Protein AF-A0AAR5P7P7-F1 (afdb_monomer)

InterPro domains:
  IPR010562 Haemolymph juvenile hormone binding [PF06585] (21-174)
  IPR027486 Small ribosomal subunit protein uS10 domain [PF00338] (214-309)
  IPR027486 Small ribosomal subunit protein uS10 domain [SM01403] (213-310)
  IPR036838 Small ribosomal subunit protein uS10 domain superfamily [G3DSA:3.30.70.600] (210-310)
  IPR036838 Small ribosomal subunit protein uS10 domain superfamily [SSF54999] (212-309)
  IPR038606 Takeout superfamily [G3DSA:3.15.10.30] (16-185)
  IPR040055 Small ribosomal subunit protein uS10m [PTHR13334] (190-323)

Nearest PDB structures (foldseek):
  5aj4-assembly1_AJ  TM=8.773E-01  e=7.111E-14  Sus scrofa
  7nqh-assembly1_AJ  TM=8.113E-01  e=7.496E-14  Sus scrofa
  6nf8-assembly1_J  TM=8.618E-01  e=1.976E-12  Bos taurus
  5mrf-assembly1_JJ  TM=8.129E-01  e=2.985E-07  Saccharomyces cerevisiae
  8om4-assembly1_J  TM=6.951E-01  e=8.413E-08  Saccharomyces cerevisiae

Sequence (324 aa):
MKGTILAVLLFTLFSNSFAINDTDVVYEFVNCTIRAMTSGIEGLVPPHNPLHIRNFNITAKILGLSYHIEITNNVLAHLVDVELRQVDVTTYTNPDALNIDYDIYWKVLNFTGDYAWSVEFLGAEIGGNGSYSIAFDHTDFTGLFNLTKPGQADKGIKTHLDDFTLNVSVKEVENIIRQSLLRNGRRGFATLPNAAPQPDPVQEADKLIKTLELEIRSHEPAVLKSYCKFVVTTGNHFGIDTKSWSLRKPVHERYTVLKSVHIYKKHRVQYEKRTYFGFVQYSKLTGSTADTLLEYVERNLPEGVSLKATKVEVQQIPDHLKPS

Organism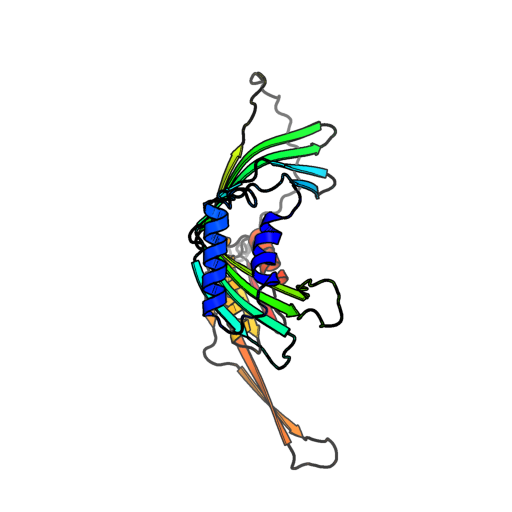: Dendroctonus ponderosae (NCBI:txid77166)

Secondary structure (DSSP, 8-state):
--S-HHHHHHHHHHHSGGG---H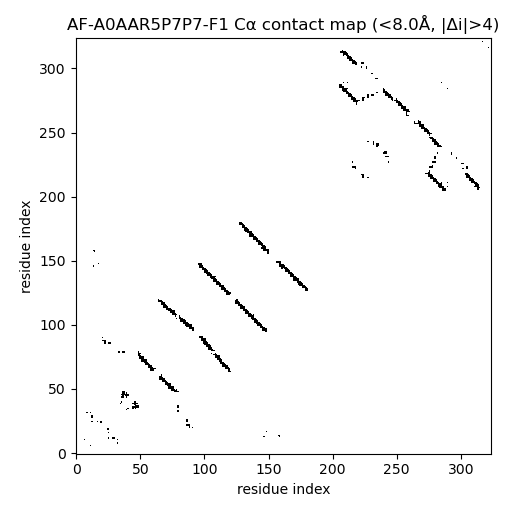HHHHHHHHHHHHHHHH-BTTTB---SSEEEPPEEEEEEETTEEEEEEEEEEEEESTT-EEEEEEEEE--S-TTEEEEEEEEEEEEEEEEEEEEEEEEETTEEEEEEEEEEEEEEEEEEEEEEEEEPPPTT-SS---EEEEEEEEEEEEEEEEEEEE------------------------PPPPEEEEEEEEEEES-HHHHHHHHHHHHHHHHHTT-EEEEEE-SS-EEEEEEEESSSSS-TT-EEEEEEEEEEEEEEEEEEEHHHHHHHHHHHHHTPPTTEEEEEEEEE--PPPGGGS--

Solvent-accessible surface area (backbone atoms only — not comparable to full-atom values): 18940 Å² total; per-residue (Å²): 131,78,85,48,65,72,48,40,60,53,47,60,68,51,66,68,50,86,82,57,91,46,53,67,60,53,54,54,50,52,52,50,49,45,48,36,34,58,71,23,39,90,100,78,40,75,55,46,72,58,32,77,48,78,68,51,76,49,76,49,78,57,97,90,29,53,36,44,36,42,39,35,77,30,35,35,35,50,72,75,59,56,45,79,76,46,64,48,73,45,69,74,96,39,98,52,40,46,32,41,39,40,33,38,34,27,64,47,38,38,43,32,31,34,39,37,37,38,31,56,54,97,93,40,81,49,66,54,40,32,38,41,39,38,37,37,33,49,33,40,42,34,37,39,39,38,32,45,58,63,58,97,81,55,97,63,92,54,65,48,77,76,50,75,49,82,46,80,47,66,76,43,75,50,77,50,77,50,71,62,75,82,87,76,75,94,74,78,92,72,84,75,79,89,72,77,86,72,88,68,80,84,75,72,78,74,48,44,27,54,36,41,38,37,44,37,35,20,67,47,68,65,60,42,54,52,50,54,49,49,58,52,52,51,35,53,75,74,72,39,58,69,48,75,53,62,58,94,65,60,53,76,48,76,46,80,41,60,77,43,97,84,85,36,94,84,48,66,44,77,48,75,48,51,40,37,48,38,38,39,37,39,44,71,41,45,41,68,56,50,50,55,50,49,51,57,54,59,77,65,60,58,90,77,54,46,79,46,80,46,80,40,71,64,71,80,82,55,81,93,72,61,82,130

Mean predicted aligned error: 19.4 Å

Foldseek 3Di:
DDDPDVVCLVQQLFQPCLVPPDPVVSVVSNVVSLVCLCCNDPPPGHHPAFPFDQKDWDWDADPNKIKIKTWDRKTKHQPSVKDWPDWDWDDPPDSFKIKIKTKMKGQKIKIKTKMKMWIQDPNDIDIWIWIKIKIFGTKIKTWMWIKGAPDPPDPDRDIDGPDIDIDIDTPDIDMDIDIDDPPDDDDDDDDDPDDDDDDDDPPPDWWKFFKKKKKKKFQDPVLVVVLLVVLQVLCVVVVWDKDKDWDPAWDKDKDWAAPDDPDCPPHIDIDIGTMIIMMMMTGIDTNVRVVVSVVVSVVPDDPRMDMDMDTHTDDDDPPVPDDD

Structure (mmCIF, N/CA/C/O backbone):
data_AF-A0AAR5P7P7-F1
#
_entry.id   AF-A0AAR5P7P7-F1
#
loop_
_atom_site.group_PDB
_atom_site.id
_atom_site.type_symbol
_atom_site.label_atom_id
_atom_site.label_alt_id
_atom_site.label_comp_id
_atom_site.label_asym_id
_atom_site.label_entity_id
_atom_site.label_seq_id
_atom_site.pdbx_PDB_ins_code
_atom_site.Cartn_x
_atom_site.Cartn_y
_atom_site.Cartn_z
_atom_site.occupancy
_atom_site.B_iso_or_equiv
_atom_site.auth_seq_id
_atom_site.auth_comp_id
_atom_site.auth_asym_id
_atom_site.auth_atom_id
_atom_site.pdbx_PDB_model_num
ATOM 1 N N . MET A 1 1 ? 23.291 7.569 23.893 1.00 33.44 1 MET A N 1
ATOM 2 C CA . MET A 1 1 ? 23.401 6.691 22.708 1.00 33.44 1 MET A CA 1
ATOM 3 C C . MET A 1 1 ? 22.321 7.109 21.710 1.00 33.44 1 MET A C 1
ATOM 5 O O . MET A 1 1 ? 21.229 6.574 21.732 1.00 33.44 1 MET A O 1
ATOM 9 N N . LYS A 1 2 ? 22.452 8.240 20.997 1.00 30.61 2 LYS A N 1
ATOM 10 C CA . LYS A 1 2 ? 23.001 8.295 19.619 1.00 30.61 2 LYS A CA 1
ATOM 11 C C . LYS A 1 2 ? 22.756 6.940 18.938 1.00 30.61 2 LYS A C 1
ATOM 13 O O . LYS A 1 2 ? 23.374 5.964 19.319 1.00 30.61 2 LYS A O 1
ATOM 18 N N . GLY A 1 3 ? 21.693 6.774 18.157 1.00 33.22 3 GLY A N 1
ATOM 19 C CA . GLY A 1 3 ? 21.687 7.161 16.743 1.00 33.22 3 GLY A CA 1
ATOM 20 C C . GLY A 1 3 ? 22.542 6.240 15.860 1.00 33.22 3 GLY A C 1
ATOM 21 O O . GLY A 1 3 ? 22.527 6.394 14.648 1.00 33.22 3 GLY A O 1
ATOM 22 N N . THR A 1 4 ? 23.281 5.298 16.453 1.00 41.22 4 THR A N 1
ATOM 23 C CA . THR A 1 4 ? 24.354 4.577 15.772 1.00 41.22 4 THR A CA 1
ATOM 24 C C . THR A 1 4 ? 24.047 3.125 15.453 1.00 41.22 4 THR A C 1
ATOM 26 O O . THR A 1 4 ? 24.866 2.547 14.785 1.00 41.22 4 THR A O 1
ATOM 29 N N . ILE A 1 5 ? 22.933 2.497 15.838 1.00 42.12 5 ILE A N 1
ATOM 30 C CA . ILE A 1 5 ? 22.811 1.029 15.655 1.00 42.12 5 ILE A CA 1
ATOM 31 C C . ILE A 1 5 ? 22.197 0.650 14.301 1.00 42.12 5 ILE A C 1
ATOM 33 O O . ILE A 1 5 ? 22.774 -0.161 13.589 1.00 42.12 5 ILE A O 1
ATOM 37 N N . LEU A 1 6 ? 21.106 1.303 13.880 1.00 39.53 6 LEU A N 1
ATOM 38 C CA . LEU A 1 6 ? 20.572 1.137 12.518 1.00 39.53 6 LEU A CA 1
ATOM 39 C C . LEU A 1 6 ? 21.522 1.749 11.477 1.00 39.53 6 LEU A C 1
ATOM 41 O O . LEU A 1 6 ? 21.731 1.194 10.404 1.00 39.53 6 LEU A O 1
ATOM 45 N N . ALA A 1 7 ? 22.156 2.868 11.849 1.00 37.34 7 ALA A N 1
ATOM 46 C CA . ALA A 1 7 ? 23.252 3.437 11.089 1.00 37.34 7 ALA A CA 1
ATOM 47 C C . ALA A 1 7 ? 24.462 2.505 11.090 1.00 37.34 7 ALA A C 1
ATOM 49 O O . ALA A 1 7 ? 25.081 2.429 10.063 1.00 37.34 7 ALA A O 1
ATOM 50 N N . VAL A 1 8 ? 24.793 1.758 12.147 1.00 40.84 8 VAL A N 1
ATOM 51 C CA . VAL A 1 8 ? 25.871 0.753 12.094 1.00 40.84 8 VAL A CA 1
ATOM 52 C C . VAL A 1 8 ? 25.467 -0.387 11.175 1.00 40.84 8 VAL A C 1
ATOM 54 O O . VAL A 1 8 ? 26.273 -0.720 10.341 1.00 40.84 8 VAL A O 1
ATOM 57 N N . LEU A 1 9 ? 24.233 -0.890 11.200 1.00 44.03 9 LEU A N 1
ATOM 58 C CA . LEU A 1 9 ? 23.766 -1.947 10.289 1.00 44.03 9 LEU A CA 1
ATOM 59 C C . LEU A 1 9 ? 23.885 -1.547 8.804 1.00 44.03 9 LEU A C 1
ATOM 61 O O . LEU A 1 9 ? 24.454 -2.287 8.008 1.00 44.03 9 LEU A O 1
ATOM 65 N N . LEU A 1 10 ? 23.418 -0.344 8.446 1.00 45.00 10 LEU A N 1
ATOM 66 C CA . LEU A 1 10 ? 23.556 0.219 7.096 1.00 45.00 10 LEU A CA 1
ATOM 67 C C . LEU A 1 10 ? 25.018 0.624 6.802 1.00 45.00 10 LEU A C 1
ATOM 69 O O . LEU A 1 10 ? 25.603 0.205 5.819 1.00 45.00 10 LEU A O 1
ATOM 73 N N . PHE A 1 11 ? 25.680 1.374 7.677 1.00 42.53 11 PHE A N 1
ATOM 74 C CA . PHE A 1 11 ? 27.052 1.873 7.494 1.00 42.53 11 PHE A CA 1
ATOM 75 C C . PHE A 1 11 ? 28.114 0.764 7.546 1.00 42.53 11 PHE A C 1
ATOM 77 O O . PHE A 1 11 ? 29.169 0.922 6.936 1.00 42.53 11 PHE A O 1
ATOM 84 N N . THR A 1 12 ? 27.877 -0.369 8.213 1.00 48.97 12 THR A N 1
ATOM 85 C CA . THR A 1 12 ? 28.762 -1.543 8.145 1.00 48.97 12 THR A CA 1
ATOM 86 C C . THR A 1 12 ? 28.555 -2.298 6.847 1.00 48.97 12 THR A C 1
ATOM 88 O O . THR A 1 12 ? 29.556 -2.692 6.262 1.00 48.97 12 THR A O 1
ATOM 91 N N . LEU A 1 13 ? 27.316 -2.408 6.340 1.00 47.59 13 LEU A N 1
ATOM 92 C CA . LEU A 1 13 ? 27.063 -2.880 4.970 1.00 47.59 13 LEU A CA 1
ATOM 93 C C . LEU A 1 13 ? 27.747 -1.994 3.909 1.00 47.59 13 LEU A C 1
ATOM 95 O O . LEU A 1 13 ? 28.016 -2.473 2.812 1.00 47.59 13 LEU A O 1
ATOM 99 N N . PHE A 1 14 ? 28.045 -0.724 4.218 1.00 50.56 14 PHE A N 1
ATOM 100 C CA . PHE A 1 14 ? 28.560 0.243 3.238 1.00 50.56 14 PHE A CA 1
ATOM 101 C C . PHE A 1 14 ? 30.050 0.599 3.347 1.00 50.56 14 PHE A C 1
ATOM 103 O O . PHE A 1 14 ? 30.666 0.885 2.325 1.00 50.56 14 PHE A O 1
ATOM 110 N N . SER A 1 15 ? 30.668 0.583 4.532 1.00 45.69 15 SER A N 1
ATOM 111 C CA . SER A 1 15 ? 32.004 1.190 4.719 1.00 45.69 15 SER A CA 1
ATOM 112 C C . SER A 1 15 ? 33.203 0.306 4.356 1.00 45.69 15 SER A C 1
ATOM 114 O O . SER A 1 15 ? 34.300 0.836 4.205 1.00 45.69 15 SER A O 1
ATOM 116 N N . ASN A 1 16 ? 33.020 -1.006 4.156 1.00 46.34 16 ASN A N 1
ATOM 117 C CA . ASN A 1 16 ? 34.101 -1.916 3.735 1.00 46.34 16 ASN A CA 1
ATOM 118 C C . ASN A 1 16 ? 33.823 -2.657 2.417 1.00 46.34 16 ASN A C 1
ATOM 120 O O . ASN A 1 16 ? 34.625 -3.490 1.999 1.00 46.34 16 ASN A O 1
ATOM 124 N N . SER A 1 17 ? 32.749 -2.303 1.706 1.00 47.81 17 SER A N 1
ATOM 125 C CA . SER A 1 17 ? 32.319 -2.974 0.464 1.00 47.81 17 SER A CA 1
ATOM 126 C C . SER A 1 17 ? 33.202 -2.684 -0.753 1.00 47.81 17 SER A C 1
ATOM 128 O O . SER A 1 17 ? 32.898 -3.053 -1.880 1.00 47.81 17 SER A O 1
ATOM 130 N N . PHE A 1 18 ? 34.350 -2.053 -0.536 1.00 48.44 18 PHE A N 1
ATOM 131 C CA . PHE A 1 18 ? 35.241 -1.597 -1.592 1.00 48.44 18 PHE A CA 1
ATOM 132 C C . PHE A 1 18 ? 36.169 -2.645 -2.190 1.00 48.44 18 PHE A C 1
ATOM 134 O O . PHE A 1 18 ? 36.827 -2.372 -3.193 1.00 48.44 18 PHE A O 1
ATOM 141 N N . ALA A 1 19 ? 36.211 -3.833 -1.596 1.00 47.72 19 ALA A N 1
ATOM 142 C CA . ALA A 1 19 ? 36.790 -5.011 -2.228 1.00 47.72 19 ALA A CA 1
ATOM 143 C C . ALA A 1 19 ? 35.716 -5.916 -2.858 1.00 47.72 19 ALA A C 1
ATOM 145 O O . ALA A 1 19 ? 36.049 -6.975 -3.385 1.00 47.72 19 ALA A O 1
ATOM 146 N N . ILE A 1 20 ? 34.435 -5.529 -2.794 1.00 54.03 20 ILE A N 1
ATOM 147 C CA . ILE A 1 20 ? 33.327 -6.435 -3.068 1.00 54.03 20 ILE A CA 1
ATOM 148 C C . ILE A 1 20 ? 32.778 -6.202 -4.476 1.00 54.03 20 ILE A C 1
ATOM 150 O O . ILE A 1 20 ? 31.820 -5.468 -4.689 1.00 54.03 20 ILE A O 1
ATOM 154 N N . ASN A 1 21 ? 33.409 -6.860 -5.445 1.00 56.25 21 ASN A N 1
ATOM 155 C CA . ASN A 1 21 ? 32.811 -7.105 -6.762 1.00 56.25 21 ASN A CA 1
ATOM 156 C C . ASN A 1 21 ? 32.066 -8.451 -6.800 1.00 56.25 21 ASN A C 1
ATOM 158 O O . ASN A 1 21 ? 31.606 -8.864 -7.862 1.00 56.25 21 ASN A O 1
ATOM 162 N N . ASP A 1 22 ? 32.016 -9.153 -5.666 1.00 64.44 22 ASP A N 1
ATOM 163 C CA . ASP A 1 22 ? 31.530 -10.520 -5.558 1.00 64.44 22 ASP A CA 1
ATOM 164 C C . ASP A 1 22 ? 30.369 -10.595 -4.568 1.00 64.44 22 ASP A C 1
ATOM 166 O O . ASP A 1 22 ? 30.464 -10.168 -3.417 1.00 64.44 22 ASP A O 1
ATOM 170 N N . THR A 1 23 ? 29.262 -11.147 -5.037 1.00 68.81 23 THR A N 1
ATOM 171 C CA . THR A 1 23 ? 28.020 -11.270 -4.278 1.00 68.81 23 THR A CA 1
ATOM 172 C C . THR A 1 23 ? 28.217 -12.138 -3.029 1.00 68.81 23 THR A C 1
ATOM 174 O O . THR A 1 23 ? 27.688 -11.813 -1.964 1.00 68.81 23 THR A O 1
ATOM 177 N N . ASP A 1 24 ? 29.070 -13.165 -3.104 1.00 73.62 24 ASP A N 1
ATOM 178 C CA . ASP A 1 24 ? 29.315 -14.104 -2.000 1.00 73.62 24 ASP A CA 1
ATOM 179 C C . ASP A 1 24 ? 29.927 -13.422 -0.764 1.00 73.62 24 ASP A C 1
ATOM 181 O O . ASP A 1 24 ? 29.570 -13.727 0.378 1.00 73.62 24 ASP A O 1
ATOM 185 N N . VAL A 1 25 ? 30.795 -12.429 -0.979 1.00 70.12 25 VAL A N 1
ATOM 186 C CA . VAL A 1 25 ? 31.428 -11.668 0.109 1.00 70.12 25 VAL A CA 1
ATOM 187 C C . VAL A 1 25 ? 30.410 -10.763 0.810 1.00 70.12 25 VAL A C 1
ATOM 189 O O . VAL A 1 25 ? 30.479 -10.590 2.029 1.00 70.12 25 VAL A O 1
ATOM 192 N N . VAL A 1 26 ? 29.425 -10.223 0.076 1.00 70.38 26 VAL A N 1
ATOM 193 C CA . VAL A 1 26 ? 28.320 -9.464 0.688 1.00 70.38 26 VAL A CA 1
ATOM 194 C C . VAL A 1 26 ? 27.510 -10.373 1.607 1.00 70.38 26 VAL A C 1
ATOM 196 O O . VAL A 1 26 ? 27.256 -10.007 2.755 1.00 70.38 26 VAL A O 1
ATOM 199 N N . TYR A 1 27 ? 27.153 -11.574 1.143 1.00 75.00 27 TYR A N 1
ATOM 200 C CA . TYR A 1 27 ? 26.404 -12.545 1.943 1.00 75.00 27 TYR A CA 1
ATOM 201 C C . TYR A 1 27 ? 27.144 -12.940 3.228 1.00 75.00 27 TYR A C 1
ATOM 203 O O . TYR A 1 27 ? 26.544 -12.959 4.308 1.00 75.00 27 TYR A O 1
ATOM 211 N N . GLU A 1 28 ? 28.447 -13.224 3.151 1.00 75.88 28 GLU A N 1
ATOM 212 C CA . GLU A 1 28 ? 29.255 -13.557 4.331 1.00 75.88 28 GLU A CA 1
ATOM 213 C C . GLU A 1 28 ? 29.308 -12.396 5.334 1.00 75.88 28 GLU A C 1
ATOM 215 O O . GLU A 1 28 ? 29.162 -12.594 6.547 1.00 75.88 28 GLU A O 1
ATOM 220 N N . PHE A 1 29 ? 29.449 -11.170 4.833 1.00 72.06 29 PHE A N 1
ATOM 221 C CA . PHE A 1 29 ? 29.492 -9.978 5.665 1.00 72.06 29 PHE A CA 1
ATOM 222 C C . PHE A 1 29 ? 28.150 -9.697 6.356 1.00 72.06 29 PHE A C 1
ATOM 224 O O . PHE A 1 29 ? 28.109 -9.410 7.561 1.00 72.06 29 PHE A O 1
ATOM 231 N N . VAL A 1 30 ? 27.035 -9.820 5.628 1.00 75.00 30 VAL A N 1
ATOM 232 C CA . VAL A 1 30 ? 25.696 -9.651 6.209 1.00 75.00 30 VAL A CA 1
ATOM 233 C C . VAL A 1 30 ? 25.475 -10.699 7.301 1.00 75.00 30 VAL A C 1
ATOM 235 O O . VAL A 1 30 ? 25.065 -10.353 8.409 1.00 75.00 30 VAL A O 1
ATOM 238 N N . ASN A 1 31 ? 25.858 -11.954 7.053 1.00 79.44 31 ASN A N 1
ATOM 239 C CA . ASN A 1 31 ? 25.778 -13.026 8.047 1.00 79.44 31 ASN A CA 1
ATOM 240 C C . ASN A 1 31 ? 26.619 -12.740 9.299 1.00 79.44 31 ASN A C 1
ATOM 242 O O . ASN A 1 31 ? 26.154 -12.959 10.422 1.00 79.44 31 ASN A O 1
ATOM 246 N N . CYS A 1 32 ? 27.839 -12.221 9.142 1.00 74.56 32 CYS A N 1
ATOM 247 C CA . CYS A 1 32 ? 28.662 -11.790 10.275 1.00 74.56 32 CYS A CA 1
ATOM 248 C C . CYS A 1 32 ? 27.981 -10.677 11.082 1.00 74.56 32 CYS A C 1
ATOM 250 O O . CYS A 1 32 ? 28.009 -10.699 12.313 1.00 74.56 32 CYS A O 1
ATOM 252 N N . THR A 1 33 ? 27.319 -9.740 10.405 1.00 75.00 33 THR A N 1
ATOM 253 C CA . THR A 1 33 ? 26.602 -8.631 11.049 1.00 75.00 33 THR A CA 1
ATOM 254 C C . THR A 1 33 ? 25.371 -9.127 11.815 1.00 75.00 33 THR A C 1
ATOM 256 O O . THR A 1 33 ? 25.153 -8.725 12.957 1.00 75.00 33 THR A O 1
ATOM 259 N N . ILE A 1 34 ? 24.603 -10.058 11.241 1.00 78.75 34 ILE A N 1
ATOM 260 C CA . ILE A 1 34 ? 23.476 -10.733 11.906 1.00 78.75 34 ILE A CA 1
ATOM 261 C C . ILE A 1 34 ? 23.957 -11.427 13.185 1.00 78.75 34 ILE A C 1
ATOM 263 O O . ILE A 1 34 ? 23.378 -11.230 14.256 1.00 78.75 34 ILE A O 1
ATOM 267 N N . ARG A 1 35 ? 25.070 -12.169 13.119 1.00 81.25 35 ARG A N 1
ATOM 268 C CA . ARG A 1 35 ? 25.677 -12.805 14.301 1.00 81.25 35 ARG A CA 1
ATOM 269 C C . ARG A 1 35 ? 26.086 -11.775 15.349 1.00 81.25 35 ARG A C 1
ATOM 271 O O . ARG A 1 35 ? 25.706 -11.924 16.505 1.00 81.25 35 ARG A O 1
ATOM 278 N N . ALA A 1 36 ? 26.770 -10.707 14.942 1.00 79.75 36 ALA A N 1
ATOM 279 C CA . ALA A 1 36 ? 27.181 -9.626 15.835 1.00 79.75 36 ALA A CA 1
ATOM 280 C C . ALA A 1 36 ? 25.990 -8.944 16.523 1.00 79.75 36 ALA A C 1
ATOM 282 O O . ALA A 1 36 ? 26.067 -8.626 17.704 1.00 79.75 36 ALA A O 1
ATOM 283 N N . MET A 1 37 ? 24.867 -8.758 15.829 1.00 78.81 37 MET A N 1
ATOM 284 C CA . MET A 1 37 ? 23.646 -8.226 16.441 1.00 78.81 37 MET A CA 1
ATOM 285 C C . MET A 1 37 ? 22.977 -9.218 17.392 1.00 78.81 37 MET A C 1
ATOM 287 O O . MET A 1 37 ? 22.387 -8.801 18.387 1.00 78.81 37 MET A O 1
ATOM 291 N N . THR A 1 38 ? 23.081 -10.516 17.105 1.00 81.94 38 THR A N 1
ATOM 292 C CA . THR A 1 38 ? 22.501 -11.576 17.938 1.00 81.94 38 THR A CA 1
ATOM 293 C C . THR A 1 38 ? 23.265 -11.736 19.248 1.00 81.94 38 THR A C 1
ATOM 295 O O . THR A 1 38 ? 22.670 -11.689 20.320 1.00 81.94 38 THR A O 1
ATOM 298 N N . SER A 1 39 ? 24.582 -11.938 19.168 1.00 81.81 39 SER A N 1
ATOM 299 C CA . SER A 1 39 ? 25.427 -12.249 20.326 1.00 81.81 39 SER A CA 1
ATOM 300 C C . SER A 1 39 ? 26.068 -11.020 20.964 1.00 81.81 39 SER A C 1
ATOM 302 O O . SER A 1 39 ? 26.595 -11.113 22.070 1.00 81.81 39 SER A O 1
ATOM 304 N N . GLY A 1 40 ? 26.055 -9.876 20.277 1.00 75.31 40 GLY A N 1
ATOM 305 C CA . GLY A 1 40 ? 26.963 -8.776 20.577 1.00 75.31 40 GLY A CA 1
ATOM 306 C C . GLY A 1 40 ? 28.404 -9.109 20.172 1.00 75.31 40 GLY A C 1
ATOM 307 O O . GLY A 1 40 ? 28.748 -10.250 19.849 1.00 75.31 40 GLY A O 1
ATOM 308 N N . ILE A 1 41 ? 29.256 -8.089 20.211 1.00 75.88 41 ILE A N 1
ATOM 309 C CA . ILE A 1 41 ? 30.713 -8.196 20.160 1.00 75.88 41 ILE A CA 1
ATOM 310 C C . ILE A 1 41 ? 31.236 -7.627 21.474 1.00 75.88 41 ILE A C 1
ATOM 312 O O . ILE A 1 41 ? 31.056 -6.439 21.765 1.00 75.88 41 ILE A O 1
ATOM 316 N N . GLU A 1 42 ? 31.879 -8.476 22.269 1.00 76.12 42 GLU A N 1
ATOM 317 C CA . GLU A 1 42 ? 32.387 -8.113 23.588 1.00 76.12 42 GLU A CA 1
ATOM 318 C C . GLU A 1 42 ? 33.309 -6.882 23.513 1.00 76.12 42 GLU A C 1
ATOM 320 O O . GLU A 1 42 ? 34.203 -6.796 22.673 1.00 76.12 42 GLU A O 1
ATOM 325 N N . GLY A 1 43 ? 33.048 -5.884 24.361 1.00 71.06 43 GLY A N 1
ATOM 326 C CA . GLY A 1 43 ? 33.826 -4.642 24.414 1.00 71.06 43 GLY A CA 1
ATOM 327 C C . GLY A 1 43 ? 33.567 -3.624 23.292 1.00 71.06 43 GLY A C 1
ATOM 328 O O . GLY A 1 43 ? 34.088 -2.514 23.390 1.00 71.06 43 GLY A O 1
ATOM 329 N N . LEU A 1 44 ? 32.757 -3.943 22.271 1.00 72.25 44 LEU A N 1
ATOM 330 C CA . LEU A 1 44 ? 32.509 -3.042 21.134 1.00 72.25 44 LEU A CA 1
ATOM 331 C C . LEU A 1 44 ? 31.023 -2.757 20.876 1.00 72.25 44 LEU A C 1
ATOM 333 O O . LEU A 1 44 ? 30.639 -1.592 20.772 1.00 72.25 44 LEU A O 1
ATOM 337 N N . VAL A 1 45 ? 30.187 -3.794 20.767 1.00 67.62 45 VAL A N 1
ATOM 338 C CA . VAL A 1 45 ? 28.772 -3.661 20.379 1.00 67.62 45 VAL A CA 1
ATOM 339 C C . VAL A 1 45 ? 27.908 -4.560 21.269 1.00 67.62 45 VAL A C 1
ATOM 341 O O . VAL A 1 45 ? 28.105 -5.773 21.260 1.00 67.62 45 VAL A O 1
ATOM 344 N N . PRO A 1 46 ? 26.955 -4.018 22.048 1.00 74.44 46 PRO A N 1
ATOM 345 C CA . PRO A 1 46 ? 26.041 -4.853 22.822 1.00 74.44 46 PRO A CA 1
ATOM 346 C C . PRO A 1 46 ? 25.084 -5.633 21.898 1.00 74.44 46 PRO A C 1
ATOM 348 O O . PRO A 1 46 ? 24.859 -5.217 20.762 1.00 74.44 46 PRO A O 1
ATOM 351 N N . PRO A 1 47 ? 24.499 -6.753 22.356 1.00 79.12 47 PRO A N 1
ATOM 352 C CA . PRO A 1 47 ? 23.491 -7.467 21.578 1.00 79.12 47 PRO A CA 1
ATOM 353 C C . PRO A 1 47 ? 22.263 -6.576 21.331 1.00 79.12 47 PRO A C 1
ATOM 355 O O . PRO A 1 47 ? 21.823 -5.826 22.206 1.00 79.12 47 PRO A O 1
ATOM 358 N N . HIS A 1 48 ? 21.709 -6.668 20.124 1.00 76.31 48 HIS A N 1
ATOM 359 C CA . HIS A 1 48 ? 20.604 -5.845 19.625 1.00 76.31 48 HIS A CA 1
ATOM 360 C C . HIS A 1 48 ? 19.411 -6.693 19.169 1.00 76.31 48 HIS A C 1
ATOM 362 O O . HIS A 1 48 ? 18.708 -6.337 18.224 1.00 76.31 48 HIS A O 1
ATOM 368 N N . ASN A 1 49 ? 19.176 -7.811 19.859 1.00 80.50 49 ASN A N 1
ATOM 369 C CA . ASN A 1 49 ? 18.008 -8.661 19.674 1.00 80.50 49 ASN A CA 1
ATOM 370 C C . ASN A 1 49 ? 17.326 -8.921 21.037 1.00 80.50 49 ASN A C 1
ATOM 372 O O . ASN A 1 49 ? 17.842 -9.727 21.814 1.00 80.50 49 ASN A O 1
ATOM 376 N N . PRO A 1 50 ? 16.208 -8.241 21.363 1.00 83.06 50 PRO A N 1
ATOM 377 C CA . PRO A 1 50 ? 15.437 -7.350 20.494 1.00 83.06 50 PRO A CA 1
ATOM 378 C C . PRO A 1 50 ? 16.035 -5.934 20.384 1.00 83.06 50 PRO A C 1
ATOM 380 O O . PRO A 1 50 ? 16.801 -5.480 21.237 1.00 83.06 50 PRO A O 1
ATOM 383 N N . LEU A 1 51 ? 15.670 -5.209 19.324 1.00 84.81 51 LEU A N 1
ATOM 384 C CA . LEU A 1 51 ? 16.136 -3.843 19.097 1.00 84.81 51 LEU A CA 1
ATOM 385 C C . LEU A 1 51 ? 15.279 -2.850 19.891 1.00 84.81 51 LEU A C 1
ATOM 387 O O . LEU A 1 51 ? 14.096 -2.665 19.611 1.00 84.81 51 LEU A O 1
ATOM 391 N N . HIS A 1 52 ? 15.897 -2.149 20.839 1.00 85.69 52 HIS A N 1
ATOM 392 C CA . HIS A 1 52 ? 15.254 -1.051 21.557 1.00 85.69 52 HIS A CA 1
ATOM 393 C C . HIS A 1 52 ? 15.304 0.240 20.737 1.00 85.69 52 HIS A C 1
ATOM 395 O O . HIS A 1 52 ? 16.376 0.780 20.446 1.00 85.69 52 HIS A O 1
ATOM 401 N N . ILE A 1 53 ? 14.130 0.751 20.380 1.00 84.12 53 ILE A N 1
ATOM 402 C CA . ILE A 1 53 ? 13.966 1.995 19.632 1.00 84.12 53 ILE A CA 1
ATOM 403 C C . ILE A 1 53 ? 13.765 3.138 20.630 1.00 84.12 53 ILE A C 1
ATOM 405 O O . ILE A 1 53 ? 13.098 2.996 21.653 1.00 84.12 53 ILE A O 1
ATOM 409 N N . ARG A 1 54 ? 14.369 4.297 20.346 1.00 86.69 54 ARG A N 1
ATOM 410 C CA . ARG A 1 54 ? 14.229 5.482 21.204 1.00 86.69 54 ARG A CA 1
ATOM 411 C C . ARG A 1 54 ? 12.763 5.903 21.330 1.00 86.69 54 ARG A C 1
ATOM 413 O O . ARG A 1 54 ? 11.978 5.714 20.403 1.00 86.69 54 ARG A O 1
ATOM 420 N N . ASN A 1 55 ? 12.432 6.554 22.436 1.00 89.31 55 ASN A N 1
ATOM 421 C CA . ASN A 1 55 ? 11.129 7.188 22.594 1.00 89.31 55 ASN A CA 1
ATOM 422 C C . ASN A 1 55 ? 10.994 8.340 21.594 1.00 89.31 55 ASN A C 1
ATOM 424 O O . ASN A 1 55 ? 11.975 9.037 21.298 1.00 89.31 55 ASN A O 1
ATOM 428 N N . PHE A 1 56 ? 9.792 8.528 21.067 1.00 86.25 56 PHE A N 1
ATOM 429 C CA . PHE A 1 56 ? 9.491 9.631 20.168 1.00 86.25 56 PHE A CA 1
ATOM 430 C C . PHE A 1 56 ? 8.133 10.231 20.497 1.00 86.25 56 PHE A C 1
ATOM 432 O O . PHE A 1 56 ? 7.189 9.534 20.867 1.00 86.25 56 PHE A O 1
ATOM 439 N N . ASN A 1 57 ? 8.071 11.550 20.343 1.00 88.88 57 ASN A N 1
ATOM 440 C CA . ASN A 1 57 ? 6.900 12.347 20.653 1.00 88.88 57 ASN A CA 1
ATOM 441 C C . ASN A 1 57 ? 6.401 12.957 19.346 1.00 88.88 57 ASN A C 1
ATOM 443 O O . ASN A 1 57 ? 7.178 13.544 18.589 1.00 88.88 57 ASN A O 1
ATOM 447 N N . ILE A 1 58 ? 5.110 12.800 19.083 1.00 87.56 58 ILE A N 1
ATOM 448 C CA . ILE A 1 58 ? 4.430 13.301 17.895 1.00 87.56 58 ILE A CA 1
ATOM 449 C C . ILE A 1 58 ? 3.422 14.346 18.352 1.00 87.56 58 ILE A C 1
ATOM 451 O O . ILE A 1 58 ? 2.615 14.099 19.247 1.00 87.56 58 ILE A O 1
ATOM 455 N N . THR A 1 59 ? 3.455 15.514 17.719 1.00 88.69 59 THR A N 1
ATOM 456 C CA . THR A 1 59 ? 2.443 16.552 17.904 1.00 88.69 59 THR A CA 1
ATOM 457 C C . THR A 1 59 ? 1.734 16.811 16.583 1.00 88.69 59 THR A C 1
ATOM 459 O O . THR A 1 59 ? 2.371 17.005 15.548 1.00 88.69 59 THR A O 1
ATOM 462 N N . ALA A 1 60 ? 0.402 16.782 16.602 1.00 85.94 60 ALA A N 1
ATOM 463 C CA . ALA A 1 60 ? -0.422 16.965 15.412 1.00 85.94 60 ALA A CA 1
ATOM 464 C C . ALA A 1 60 ? -1.570 17.937 15.691 1.00 85.94 60 ALA A C 1
ATOM 466 O O . ALA A 1 60 ? -2.160 17.919 16.768 1.00 85.94 60 ALA A O 1
ATOM 467 N N . LYS A 1 61 ? -1.903 18.783 14.711 1.00 87.31 61 LYS A N 1
ATOM 468 C CA . LYS A 1 61 ? -3.062 19.680 14.781 1.00 87.31 61 LYS A CA 1
ATOM 469 C C . LYS A 1 61 ? -4.131 19.213 13.808 1.00 87.31 61 LYS A C 1
ATOM 471 O O . LYS A 1 61 ? -3.913 19.250 12.600 1.00 87.31 61 LYS A O 1
ATOM 476 N N . ILE A 1 62 ? -5.276 18.787 14.333 1.00 80.62 62 ILE A N 1
ATOM 477 C CA . ILE A 1 62 ? -6.400 18.268 13.544 1.00 80.62 62 ILE A CA 1
ATOM 478 C C . ILE A 1 62 ? -7.671 18.965 14.028 1.00 80.62 62 ILE A C 1
ATOM 480 O O . ILE A 1 62 ? -7.953 18.975 15.223 1.00 80.62 62 ILE A O 1
ATOM 484 N N . LEU A 1 63 ? -8.425 19.575 13.103 1.00 83.38 63 LEU A N 1
ATOM 485 C CA . LEU A 1 63 ? -9.674 20.302 13.396 1.00 83.38 63 LEU A CA 1
ATOM 486 C C . LEU A 1 63 ? -9.529 21.383 14.490 1.00 83.38 63 LEU A C 1
ATOM 488 O O . LEU A 1 63 ? -10.432 21.602 15.290 1.00 83.38 63 LEU A O 1
ATOM 492 N N . GLY A 1 64 ? -8.376 22.058 14.535 1.00 80.94 64 GLY A N 1
ATOM 493 C CA . GLY A 1 64 ? -8.088 23.106 15.523 1.00 80.94 64 GLY A CA 1
ATOM 494 C C . GLY A 1 64 ? -7.682 22.597 16.911 1.00 80.94 64 GLY A C 1
ATOM 495 O O . GLY A 1 64 ? -7.360 23.414 17.768 1.00 80.94 64 GLY A O 1
ATOM 496 N N . LEU A 1 65 ? -7.637 21.279 17.122 1.00 83.56 65 LEU A N 1
ATOM 497 C CA . LEU A 1 65 ? -7.199 20.653 18.370 1.00 83.56 65 LEU A CA 1
ATOM 498 C C . LEU A 1 65 ? -5.746 20.189 18.262 1.00 83.56 65 LEU A C 1
ATOM 500 O O . LEU A 1 65 ? -5.321 19.704 17.209 1.00 83.56 65 LEU A O 1
ATOM 504 N N . SER A 1 66 ? -4.991 20.338 19.353 1.00 84.69 66 SER A N 1
ATOM 505 C CA . SER A 1 66 ? -3.607 19.864 19.453 1.00 84.69 66 SER A CA 1
ATOM 506 C C . SER A 1 66 ? -3.585 18.488 20.111 1.00 84.69 66 SER A C 1
ATOM 508 O O . SER A 1 66 ? -4.007 18.344 21.255 1.00 84.69 66 SER A O 1
ATOM 510 N N . TYR A 1 67 ? -3.093 17.496 19.377 1.00 88.25 67 TYR A N 1
ATOM 511 C CA . TYR A 1 67 ? -2.878 16.134 19.844 1.00 88.25 67 TYR A CA 1
ATOM 512 C C . TYR A 1 67 ? -1.405 15.950 20.195 1.00 88.25 67 TYR A C 1
ATOM 514 O O . TYR A 1 67 ? -0.526 16.238 19.376 1.00 88.25 67 TYR A O 1
ATOM 522 N N . HIS A 1 68 ? -1.149 15.436 21.389 1.00 89.44 68 HIS A N 1
ATOM 523 C CA . HIS A 1 68 ? 0.158 15.010 21.864 1.00 89.44 68 HIS A CA 1
ATOM 524 C C . HIS A 1 68 ? 0.152 13.492 21.950 1.00 89.44 68 HIS A C 1
ATOM 526 O O . HIS A 1 68 ? -0.723 12.926 22.592 1.00 89.44 68 HIS A O 1
ATOM 532 N N . ILE A 1 69 ? 1.091 12.828 21.284 1.00 89.56 69 ILE A N 1
ATOM 533 C CA . ILE A 1 69 ? 1.252 11.375 21.335 1.00 89.56 69 ILE A CA 1
ATOM 534 C C . ILE A 1 69 ? 2.689 11.086 21.750 1.00 89.56 69 ILE A C 1
ATOM 536 O O . ILE A 1 69 ? 3.636 11.531 21.103 1.00 89.56 69 ILE A O 1
ATOM 540 N N . GLU A 1 70 ? 2.854 10.331 22.822 1.00 91.50 70 GLU A N 1
ATOM 541 C CA . GLU A 1 70 ? 4.135 9.855 23.321 1.00 91.50 70 GLU A CA 1
ATOM 542 C C . GLU A 1 70 ? 4.207 8.351 23.121 1.00 91.50 70 GLU A C 1
ATOM 544 O O . GLU A 1 70 ? 3.326 7.616 23.565 1.00 91.50 70 GLU A O 1
ATOM 549 N N . ILE A 1 71 ? 5.252 7.892 22.439 1.00 90.25 71 ILE A N 1
ATOM 550 C CA . ILE A 1 71 ? 5.466 6.473 22.175 1.00 90.25 71 ILE A CA 1
ATOM 551 C C . ILE A 1 71 ? 6.774 6.068 22.849 1.00 90.25 71 ILE A C 1
ATOM 553 O O . ILE A 1 71 ? 7.857 6.574 22.529 1.00 90.25 71 ILE A O 1
ATOM 557 N N . THR A 1 72 ? 6.656 5.178 23.828 1.00 91.81 72 THR A N 1
ATOM 558 C CA . THR A 1 72 ? 7.709 4.812 24.779 1.00 91.81 72 THR A CA 1
ATOM 559 C C . THR A 1 72 ? 7.893 3.302 24.853 1.00 91.81 72 THR A C 1
ATOM 561 O O . THR A 1 72 ? 7.033 2.545 24.416 1.00 91.81 72 THR A O 1
ATOM 564 N N . ASN A 1 73 ? 9.031 2.854 25.394 1.00 90.94 73 ASN A N 1
ATOM 565 C CA . ASN A 1 73 ? 9.345 1.428 25.563 1.00 90.94 73 ASN A CA 1
ATOM 566 C C . ASN A 1 73 ? 9.262 0.637 24.247 1.00 90.94 73 ASN A C 1
ATOM 568 O O . ASN A 1 73 ? 8.813 -0.504 24.212 1.00 90.94 73 ASN A O 1
ATOM 572 N N . ASN A 1 74 ? 9.703 1.266 23.157 1.00 89.44 74 ASN A N 1
ATOM 573 C CA . ASN A 1 74 ? 9.602 0.712 21.815 1.00 89.44 74 ASN A CA 1
ATOM 574 C C . ASN A 1 74 ? 10.617 -0.419 21.630 1.00 89.44 74 ASN A C 1
ATOM 576 O O . ASN A 1 74 ? 11.827 -0.218 21.778 1.00 89.44 74 ASN A O 1
ATOM 580 N N . VAL A 1 75 ? 10.128 -1.599 21.272 1.00 89.62 75 VAL A N 1
ATOM 581 C CA . VAL A 1 75 ? 10.920 -2.810 21.070 1.00 89.62 75 VAL A CA 1
ATOM 582 C C . VAL A 1 75 ? 10.536 -3.429 19.735 1.00 89.62 75 VAL A C 1
ATOM 584 O O . VAL A 1 75 ? 9.364 -3.690 19.479 1.00 89.62 75 VAL A O 1
ATOM 587 N N . LEU A 1 76 ? 11.536 -3.676 18.893 1.00 87.94 76 LEU A N 1
ATOM 588 C CA . LEU A 1 76 ? 11.397 -4.430 17.656 1.00 87.94 76 LEU A CA 1
ATOM 589 C C . LEU A 1 76 ? 12.046 -5.804 17.838 1.00 87.94 76 LEU A C 1
ATOM 591 O O . LEU A 1 76 ? 13.270 -5.926 17.924 1.00 87.94 76 LEU A O 1
ATOM 595 N N . ALA A 1 77 ? 11.213 -6.833 17.919 1.00 87.69 77 ALA A N 1
ATOM 596 C CA . ALA A 1 77 ? 11.635 -8.224 17.967 1.00 87.69 77 ALA A CA 1
ATOM 597 C C . ALA A 1 77 ? 11.696 -8.828 16.556 1.00 87.69 77 ALA A C 1
ATOM 599 O O . ALA A 1 77 ? 11.063 -8.325 15.626 1.00 87.69 77 ALA A O 1
ATOM 600 N N . HIS A 1 78 ? 12.450 -9.923 16.421 1.00 86.94 78 HIS A N 1
ATOM 601 C CA . HIS A 1 78 ? 12.610 -10.694 15.179 1.00 86.94 78 HIS A CA 1
ATOM 602 C C . HIS A 1 78 ? 13.320 -9.962 14.031 1.00 86.94 78 HIS A C 1
ATOM 604 O O . HIS A 1 78 ? 13.364 -10.456 12.911 1.00 86.94 78 HIS A O 1
ATOM 610 N N . LEU A 1 79 ? 13.967 -8.824 14.304 1.00 84.00 79 LEU A N 1
ATOM 611 C CA . LEU A 1 79 ? 14.756 -8.104 13.297 1.00 84.00 79 LEU A CA 1
ATOM 612 C C . LEU A 1 79 ? 15.902 -8.954 12.721 1.00 84.00 79 LEU A C 1
ATOM 614 O O . LEU A 1 79 ? 16.264 -8.810 11.559 1.00 84.00 79 LEU A O 1
ATOM 618 N N . VAL A 1 80 ? 16.476 -9.831 13.540 1.00 82.56 80 VAL A N 1
ATOM 619 C CA . VAL A 1 80 ? 17.600 -10.703 13.170 1.00 82.56 80 VAL A CA 1
ATOM 620 C C . VAL A 1 80 ? 17.134 -11.963 12.429 1.00 82.56 80 VAL A C 1
ATOM 622 O O . VAL A 1 80 ? 17.937 -12.577 11.731 1.00 82.56 80 VAL A O 1
ATOM 625 N N . ASP A 1 81 ? 15.846 -12.312 12.511 1.00 85.94 81 ASP A N 1
ATOM 626 C CA . ASP A 1 81 ? 15.242 -13.475 11.841 1.00 85.94 81 ASP A CA 1
ATOM 627 C C . ASP A 1 81 ? 14.952 -13.153 10.363 1.00 85.94 81 ASP A C 1
ATOM 629 O O . ASP A 1 81 ? 13.833 -13.290 9.863 1.00 85.94 81 ASP A O 1
ATOM 633 N N . VAL A 1 82 ? 15.981 -12.637 9.693 1.00 83.94 82 VAL A N 1
ATOM 634 C CA . VAL A 1 82 ? 15.951 -12.110 8.336 1.00 83.94 82 VAL A CA 1
ATOM 635 C C . VAL A 1 82 ? 16.473 -13.142 7.344 1.00 83.94 82 VAL A C 1
ATOM 637 O O . VAL A 1 82 ? 17.495 -13.789 7.569 1.00 83.94 82 VAL A O 1
ATOM 640 N N . GLU A 1 83 ? 15.794 -13.261 6.212 1.00 84.12 83 GLU A N 1
ATOM 641 C CA . GLU A 1 83 ? 16.205 -14.075 5.077 1.00 84.12 83 GLU A CA 1
ATOM 642 C C . GLU A 1 83 ? 16.603 -13.158 3.917 1.00 84.12 83 GLU A C 1
ATOM 644 O O . GLU A 1 83 ? 15.808 -12.355 3.427 1.00 84.12 83 GLU A O 1
ATOM 649 N N . LEU A 1 84 ? 17.848 -13.279 3.461 1.00 76.31 84 LEU A N 1
ATOM 650 C CA . LEU A 1 84 ? 18.337 -12.583 2.273 1.00 76.31 84 LEU A CA 1
ATOM 651 C C . LEU A 1 84 ? 17.986 -13.426 1.049 1.00 76.31 84 LEU A C 1
ATOM 653 O O . LEU A 1 84 ? 18.576 -14.490 0.850 1.00 76.31 84 LEU A O 1
ATOM 657 N N . ARG A 1 85 ? 17.027 -12.978 0.237 1.00 80.31 85 ARG A N 1
ATOM 658 C CA . ARG A 1 85 ? 16.600 -13.728 -0.953 1.00 80.31 85 ARG A CA 1
ATOM 659 C C . ARG A 1 85 ? 17.505 -13.466 -2.141 1.00 80.31 85 ARG A C 1
ATOM 661 O O . ARG A 1 85 ? 17.933 -14.411 -2.795 1.00 80.31 85 ARG A O 1
ATOM 668 N N . GLN A 1 86 ? 17.809 -12.198 -2.390 1.00 74.44 86 GLN A N 1
ATOM 669 C CA . GLN A 1 86 ? 18.651 -11.776 -3.500 1.00 74.44 86 GLN A CA 1
ATOM 670 C C . GLN A 1 86 ? 19.431 -10.530 -3.095 1.00 74.44 86 GLN A C 1
ATOM 672 O O . GLN A 1 86 ? 18.878 -9.607 -2.499 1.00 74.44 86 GLN A O 1
ATOM 677 N N . VAL A 1 87 ? 20.724 -10.526 -3.394 1.00 70.19 87 VAL A N 1
ATOM 678 C CA . VAL A 1 87 ? 21.583 -9.355 -3.253 1.00 70.19 87 VAL A CA 1
ATOM 679 C C . VAL A 1 87 ? 22.448 -9.299 -4.497 1.00 70.19 87 VAL A C 1
ATOM 681 O O . VAL A 1 87 ? 23.360 -10.104 -4.633 1.00 70.19 87 VAL A O 1
ATOM 684 N N . ASP A 1 88 ? 22.158 -8.368 -5.398 1.00 67.69 88 ASP A N 1
ATOM 685 C CA . ASP A 1 88 ? 22.902 -8.227 -6.644 1.00 67.69 88 ASP A CA 1
ATOM 686 C C . ASP A 1 88 ? 23.734 -6.951 -6.609 1.00 67.69 88 ASP A C 1
ATOM 688 O O . ASP A 1 88 ? 23.227 -5.828 -6.532 1.00 67.69 88 ASP A O 1
ATOM 692 N N . VAL A 1 89 ? 25.049 -7.127 -6.704 1.00 67.31 89 VAL A N 1
ATOM 693 C CA . VAL A 1 89 ? 25.984 -6.013 -6.835 1.00 67.31 89 VAL A CA 1
ATOM 694 C C . VAL A 1 89 ? 26.173 -5.714 -8.316 1.00 67.31 89 VAL A C 1
ATOM 696 O O . VAL A 1 89 ? 26.766 -6.504 -9.051 1.00 67.31 89 VAL A O 1
ATOM 699 N N . THR A 1 90 ? 25.692 -4.557 -8.771 1.00 64.31 90 THR A N 1
ATOM 700 C CA . THR A 1 90 ? 25.861 -4.124 -10.161 1.00 64.31 90 THR A CA 1
ATOM 701 C C . THR A 1 90 ? 26.799 -2.922 -10.247 1.00 64.31 90 THR A C 1
ATOM 703 O O . THR A 1 90 ? 26.608 -1.886 -9.614 1.00 64.31 90 THR A O 1
ATOM 706 N N . THR A 1 91 ? 27.843 -3.055 -11.062 1.00 55.06 91 THR A N 1
ATOM 707 C CA . THR A 1 91 ? 28.784 -1.977 -11.391 1.00 55.06 91 THR A CA 1
ATOM 708 C C . THR A 1 91 ? 28.484 -1.483 -12.805 1.00 55.06 91 THR A C 1
ATOM 710 O O . THR A 1 91 ? 29.116 -1.877 -13.783 1.00 55.06 91 THR A O 1
ATOM 713 N N . TYR A 1 92 ? 27.453 -0.650 -12.968 1.00 51.50 92 TYR A N 1
ATOM 714 C CA . TYR A 1 92 ? 27.131 -0.109 -14.291 1.00 51.50 92 TYR A CA 1
ATOM 715 C C . TYR A 1 92 ? 28.042 1.069 -14.649 1.00 51.50 92 TYR A C 1
ATOM 717 O O . TYR A 1 92 ? 27.911 2.158 -14.099 1.00 51.50 92 TYR A O 1
ATOM 725 N N . THR A 1 93 ? 28.888 0.875 -15.670 1.00 50.31 93 THR A N 1
ATOM 726 C CA . THR A 1 93 ? 29.594 1.897 -16.488 1.00 50.31 93 THR A CA 1
ATOM 727 C C . THR A 1 93 ? 30.561 2.863 -15.789 1.00 50.31 93 THR A C 1
ATOM 729 O O . THR A 1 93 ? 31.442 3.394 -16.462 1.00 50.31 93 THR A O 1
ATOM 732 N N . ASN A 1 94 ? 30.455 3.070 -14.477 1.00 57.25 94 ASN A N 1
ATOM 733 C CA . ASN A 1 94 ? 31.337 3.910 -13.681 1.00 57.25 94 ASN A CA 1
ATOM 734 C C . ASN A 1 94 ? 32.079 3.034 -12.654 1.00 57.25 94 ASN A C 1
ATOM 736 O O . ASN A 1 94 ? 31.424 2.461 -11.784 1.00 57.25 94 ASN A O 1
ATOM 740 N N . PRO A 1 95 ? 33.419 2.917 -12.712 1.00 61.31 95 PRO A N 1
ATOM 741 C CA . PRO A 1 95 ? 34.182 2.146 -11.728 1.00 61.31 95 PRO A CA 1
ATOM 742 C C . PRO A 1 95 ? 34.068 2.710 -10.303 1.00 61.31 95 PRO A C 1
ATOM 744 O O . PRO A 1 95 ? 34.401 1.996 -9.353 1.00 61.31 95 PRO A O 1
ATOM 747 N N . ASP A 1 96 ? 33.584 3.948 -10.163 1.00 58.91 96 ASP A N 1
ATOM 748 C CA . ASP A 1 96 ? 33.450 4.680 -8.905 1.00 58.91 96 ASP A CA 1
ATOM 749 C C . ASP A 1 96 ? 32.031 4.674 -8.313 1.00 58.91 96 ASP A C 1
ATOM 751 O O . ASP A 1 96 ? 31.823 5.244 -7.244 1.00 58.91 96 ASP A O 1
ATOM 755 N N . ALA A 1 97 ? 31.065 4.011 -8.956 1.00 61.03 97 ALA A N 1
ATOM 756 C CA . ALA A 1 97 ? 29.710 3.837 -8.431 1.00 61.03 97 ALA A CA 1
ATOM 757 C C . ALA A 1 97 ? 29.422 2.354 -8.150 1.00 61.03 97 ALA A C 1
ATOM 759 O O . ALA A 1 97 ? 29.709 1.486 -8.978 1.00 61.03 97 ALA A O 1
ATOM 760 N N . LEU A 1 98 ? 28.860 2.070 -6.977 1.00 65.12 98 LEU A N 1
ATOM 761 C CA . LEU A 1 98 ? 28.460 0.740 -6.532 1.00 65.12 98 LEU A CA 1
ATOM 762 C C . LEU A 1 98 ? 26.954 0.744 -6.271 1.00 65.12 98 LEU A C 1
ATOM 764 O O . LEU A 1 98 ? 26.490 1.415 -5.348 1.00 65.12 98 LEU A O 1
ATOM 768 N N . ASN A 1 99 ? 26.214 -0.030 -7.063 1.00 70.62 99 ASN A N 1
ATOM 769 C CA . ASN A 1 99 ? 24.779 -0.184 -6.888 1.00 70.62 99 ASN A CA 1
ATOM 770 C C . ASN A 1 99 ? 24.488 -1.561 -6.290 1.00 70.62 99 ASN A C 1
ATOM 772 O O . ASN A 1 99 ? 24.929 -2.576 -6.833 1.00 70.62 99 ASN A O 1
ATOM 776 N N . ILE A 1 100 ? 23.753 -1.594 -5.181 1.00 70.75 100 ILE A N 1
ATOM 777 C CA . ILE A 1 100 ? 23.371 -2.834 -4.496 1.00 70.75 100 ILE A CA 1
ATOM 778 C C . ILE A 1 100 ? 21.853 -2.952 -4.552 1.00 70.75 100 ILE A C 1
ATOM 780 O O . ILE A 1 100 ? 21.152 -2.176 -3.898 1.00 70.75 100 ILE A O 1
ATOM 784 N N . ASP A 1 101 ? 21.367 -3.903 -5.346 1.00 73.56 101 ASP A N 1
ATOM 785 C CA . ASP A 1 101 ? 19.962 -4.310 -5.364 1.00 73.56 101 ASP A CA 1
ATOM 786 C C . ASP A 1 101 ? 19.758 -5.366 -4.275 1.00 73.56 101 ASP A C 1
ATOM 788 O O . ASP A 1 101 ? 20.550 -6.307 -4.165 1.00 73.56 101 ASP A O 1
ATOM 792 N N . TYR A 1 102 ? 18.752 -5.181 -3.427 1.00 76.12 102 TYR A N 1
ATOM 793 C CA . TYR A 1 102 ? 18.481 -6.074 -2.307 1.00 76.12 102 TYR A CA 1
ATOM 794 C C . TYR A 1 102 ? 17.015 -6.498 -2.269 1.00 76.12 102 TYR A C 1
ATOM 796 O O . TYR A 1 102 ? 16.107 -5.683 -2.431 1.00 76.12 102 TYR A O 1
ATOM 804 N N . ASP A 1 103 ? 16.803 -7.777 -1.962 1.00 80.25 103 ASP A N 1
ATOM 805 C CA . ASP A 1 103 ? 15.527 -8.373 -1.574 1.00 80.25 103 ASP A CA 1
ATOM 806 C C . ASP A 1 103 ? 15.705 -9.085 -0.231 1.00 80.25 103 ASP A C 1
ATOM 808 O O . ASP A 1 103 ? 16.364 -10.129 -0.114 1.00 80.25 103 ASP A O 1
ATOM 812 N N . ILE A 1 104 ? 15.141 -8.464 0.799 1.00 82.50 104 ILE A N 1
ATOM 813 C CA . ILE A 1 104 ? 15.238 -8.892 2.184 1.00 82.50 104 ILE A CA 1
ATOM 814 C C . ILE A 1 104 ? 13.845 -9.251 2.677 1.00 82.50 104 ILE A C 1
ATOM 816 O O . ILE A 1 104 ? 12.897 -8.481 2.536 1.00 82.50 104 ILE A O 1
ATOM 820 N N . TYR A 1 105 ? 13.734 -10.407 3.316 1.00 84.12 105 TYR A N 1
ATOM 821 C CA . TYR A 1 105 ? 12.470 -10.939 3.782 1.00 84.12 105 TYR A CA 1
ATOM 822 C C . TYR A 1 105 ? 12.489 -11.235 5.278 1.00 84.12 105 TYR A C 1
ATOM 824 O O . TYR A 1 105 ? 13.421 -11.842 5.798 1.00 84.12 105 TYR A O 1
ATOM 832 N N . TRP A 1 106 ? 11.405 -10.878 5.957 1.00 88.00 106 TRP A N 1
ATOM 833 C CA . TRP A 1 106 ? 11.103 -11.345 7.302 1.00 88.00 106 TRP A CA 1
ATOM 834 C C . TRP A 1 106 ? 9.820 -12.148 7.303 1.00 88.00 106 TRP A C 1
ATOM 836 O O . TRP A 1 106 ? 8.782 -11.698 6.815 1.00 88.00 106 TRP A O 1
ATOM 846 N N . LYS A 1 107 ? 9.864 -13.312 7.951 1.00 87.62 107 LYS A N 1
ATOM 847 C CA . LYS A 1 107 ? 8.651 -14.083 8.213 1.00 87.62 107 LYS A CA 1
ATOM 848 C C . LYS A 1 107 ? 7.724 -13.333 9.165 1.00 87.62 107 LYS A C 1
ATOM 850 O O . LYS A 1 107 ? 6.550 -13.200 8.866 1.00 87.62 107 LYS A O 1
ATOM 855 N N . VAL A 1 108 ? 8.252 -12.836 10.282 1.00 87.00 108 VAL A N 1
ATOM 856 C CA . VAL A 1 108 ? 7.502 -12.036 11.256 1.00 87.00 108 VAL A CA 1
ATOM 857 C C . VAL A 1 108 ? 8.405 -10.928 11.777 1.00 87.00 108 VAL A C 1
ATOM 859 O O . VAL A 1 108 ? 9.535 -11.196 12.172 1.00 87.00 108 VAL A O 1
ATOM 862 N N . LEU A 1 109 ? 7.893 -9.703 11.831 1.00 86.94 109 LEU A N 1
ATOM 863 C CA . LEU A 1 109 ? 8.479 -8.598 12.588 1.00 86.94 109 LEU A CA 1
ATOM 864 C C . LEU A 1 109 ? 7.466 -8.141 13.622 1.00 86.94 109 LEU A C 1
ATOM 866 O O . LEU A 1 109 ? 6.329 -7.840 13.271 1.00 86.94 109 LEU A O 1
ATOM 870 N N . ASN A 1 110 ? 7.863 -8.069 14.890 1.00 88.12 110 ASN A N 1
ATOM 871 C CA . ASN A 1 110 ? 6.951 -7.642 15.946 1.00 88.12 110 ASN A CA 1
ATOM 872 C C . ASN A 1 110 ? 7.441 -6.347 16.578 1.00 88.12 110 ASN A C 1
ATOM 874 O O . ASN A 1 110 ? 8.519 -6.299 17.173 1.00 88.12 110 ASN A O 1
ATOM 878 N N . PHE A 1 111 ? 6.63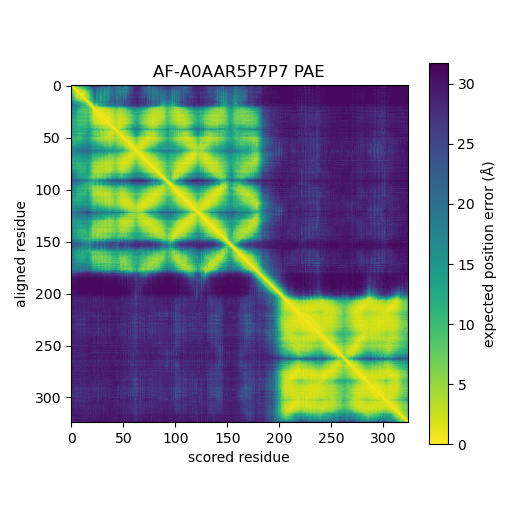2 -5.306 16.443 1.00 90.88 111 PHE A N 1
ATOM 879 C CA . PHE A 1 111 ? 6.874 -4.003 17.017 1.00 90.88 111 PHE A CA 1
ATOM 880 C C . PHE A 1 111 ? 5.920 -3.764 18.182 1.00 90.88 111 PHE A C 1
ATOM 882 O O . PHE A 1 111 ? 4.707 -3.647 18.015 1.00 90.88 111 PHE A O 1
ATOM 889 N N . THR A 1 112 ? 6.485 -3.686 19.378 1.00 90.81 112 THR A N 1
ATOM 890 C CA . THR A 1 112 ? 5.733 -3.525 20.620 1.00 90.81 112 THR A CA 1
ATOM 891 C C . THR A 1 112 ? 6.177 -2.277 21.352 1.00 90.81 112 THR A C 1
ATOM 893 O O . THR A 1 112 ? 7.351 -1.913 21.304 1.00 90.81 112 THR A O 1
ATOM 896 N N . GLY A 1 113 ? 5.269 -1.669 22.096 1.00 91.62 113 GLY A N 1
ATOM 897 C CA . GLY A 1 113 ? 5.612 -0.586 22.998 1.00 91.62 113 GLY A CA 1
ATOM 898 C C . GLY A 1 113 ? 4.393 -0.038 23.710 1.00 91.62 113 GLY A C 1
ATOM 899 O O . GLY A 1 113 ? 3.297 -0.598 23.650 1.00 91.62 113 GLY A O 1
ATOM 900 N N . ASP A 1 114 ? 4.601 1.091 24.363 1.00 91.00 114 ASP A N 1
ATOM 901 C CA . ASP A 1 114 ? 3.581 1.802 25.108 1.00 91.00 114 ASP A CA 1
ATOM 902 C C . ASP A 1 114 ? 3.292 3.136 24.433 1.00 91.00 114 ASP A C 1
ATOM 904 O O . ASP A 1 114 ? 4.189 3.803 23.911 1.00 91.00 114 ASP A O 1
ATOM 908 N N . TYR A 1 115 ? 2.030 3.542 24.454 1.00 90.75 115 TYR A N 1
ATOM 909 C CA . TYR A 1 115 ? 1.606 4.831 23.939 1.00 90.75 115 TYR A CA 1
ATOM 910 C C . TYR A 1 115 ? 0.803 5.586 24.994 1.00 90.75 115 TYR A C 1
ATOM 912 O O . TYR A 1 115 ? 0.006 5.015 25.742 1.00 90.75 115 TYR A O 1
ATOM 920 N N . ALA A 1 116 ? 0.986 6.896 25.022 1.00 90.44 116 ALA A N 1
ATOM 921 C CA . ALA A 1 116 ? 0.119 7.831 25.711 1.00 90.44 116 ALA A CA 1
ATOM 922 C C . ALA A 1 116 ? -0.297 8.901 24.712 1.00 90.44 116 ALA A C 1
ATOM 924 O O . ALA A 1 116 ? 0.504 9.336 23.890 1.00 90.44 116 ALA A O 1
ATOM 925 N N . TRP A 1 117 ? -1.553 9.313 24.755 1.00 90.31 117 TRP A N 1
ATOM 926 C CA . TRP A 1 117 ? -2.024 10.428 23.958 1.00 90.31 117 TRP A CA 1
ATOM 927 C C . TRP A 1 117 ? -2.859 11.369 24.808 1.00 90.31 117 TRP A C 1
ATOM 929 O O . TRP A 1 117 ? -3.570 10.930 25.714 1.00 90.31 117 TRP A O 1
ATOM 939 N N . SER A 1 118 ? -2.801 12.654 24.487 1.00 88.19 118 SER A N 1
ATOM 940 C CA . SER A 1 118 ? -3.699 13.657 25.030 1.00 88.19 118 SER A CA 1
ATOM 941 C C . SER A 1 118 ? -4.117 14.666 23.968 1.00 88.19 118 SER A C 1
ATOM 943 O O . SER A 1 118 ? -3.417 14.912 22.985 1.00 88.19 118 SER A O 1
ATOM 945 N N . VAL A 1 119 ? -5.316 15.207 24.139 1.00 88.88 119 VAL A N 1
ATOM 946 C CA . VAL A 1 119 ? -5.890 16.278 23.338 1.00 88.88 119 VAL A CA 1
ATOM 947 C C . VAL A 1 119 ? -6.513 17.294 24.276 1.00 88.88 119 VAL A C 1
ATOM 949 O O . VAL A 1 119 ? -7.240 16.948 25.208 1.00 88.88 119 VAL A O 1
ATOM 952 N N . GLU A 1 120 ? -6.246 18.564 24.019 1.00 83.88 120 GLU A N 1
ATOM 953 C CA . GLU A 1 120 ? -6.930 19.642 24.716 1.00 83.88 120 GLU A CA 1
ATOM 954 C C . GLU A 1 120 ? -8.241 19.958 23.992 1.00 83.88 120 GLU A C 1
ATOM 956 O O . GLU A 1 120 ? -8.238 20.314 22.813 1.00 83.88 120 GLU A O 1
ATOM 961 N N . PHE A 1 121 ? -9.368 19.825 24.691 1.00 78.81 121 PHE A N 1
ATOM 962 C CA . PHE A 1 121 ? -10.694 20.116 24.158 1.00 78.81 121 PHE A CA 1
ATOM 963 C C . PHE A 1 121 ? -11.522 20.902 25.177 1.00 78.81 121 PHE A C 1
ATOM 965 O O . PHE A 1 121 ? -11.746 20.443 26.294 1.00 78.81 121 PHE A O 1
ATOM 972 N N . LEU A 1 122 ? -11.989 22.095 24.788 1.00 78.88 122 LEU A N 1
ATOM 973 C CA . LEU A 1 122 ? -12.809 22.987 25.628 1.00 78.88 122 LEU A CA 1
ATOM 974 C C . LEU A 1 122 ? -12.223 23.241 27.038 1.00 78.88 122 LEU A C 1
ATOM 976 O O . LEU A 1 122 ? -12.959 23.303 28.020 1.00 78.88 122 LEU A O 1
ATOM 980 N N . GLY A 1 123 ? -10.898 23.390 27.141 1.00 73.44 123 GLY A N 1
ATOM 981 C CA . GLY A 1 123 ? -10.203 23.651 28.409 1.00 73.44 123 GLY A CA 1
ATOM 982 C C . GLY A 1 123 ? -10.037 22.427 29.317 1.00 73.44 123 GLY A C 1
ATOM 983 O O . GLY A 1 123 ? -9.640 22.579 30.471 1.00 73.44 123 GLY A O 1
ATOM 984 N N . ALA A 1 124 ? -10.334 21.224 28.819 1.00 75.56 124 ALA A N 1
ATOM 985 C CA . ALA A 1 124 ? -10.042 19.961 29.484 1.00 75.56 124 ALA A CA 1
ATOM 986 C C . ALA A 1 124 ? -9.040 19.141 28.660 1.00 75.56 124 ALA A C 1
ATOM 988 O O . ALA A 1 124 ? -9.182 19.009 27.443 1.00 75.56 124 ALA A O 1
ATOM 989 N N . GLU A 1 125 ? -8.047 18.557 29.330 1.00 80.50 125 GLU A N 1
ATOM 990 C CA . GLU A 1 125 ? -7.155 17.573 28.721 1.00 80.50 125 GLU A CA 1
ATOM 991 C C . GLU A 1 125 ? -7.830 16.199 28.762 1.00 80.50 125 GLU A C 1
ATOM 993 O O . GLU A 1 125 ? -8.122 15.650 29.828 1.00 80.50 125 GLU A O 1
ATOM 998 N N . ILE A 1 126 ? -8.119 15.657 27.584 1.00 81.94 126 ILE A N 1
ATOM 999 C CA . ILE A 1 126 ? -8.650 14.312 27.405 1.00 81.94 126 ILE A CA 1
ATOM 1000 C C . ILE A 1 126 ? -7.502 13.462 26.894 1.00 81.94 126 ILE A C 1
ATOM 1002 O O . ILE A 1 126 ? -6.888 13.793 25.887 1.00 81.94 126 ILE A O 1
ATOM 1006 N N . GLY A 1 127 ? -7.213 12.353 27.557 1.00 84.44 127 GLY A N 1
ATOM 1007 C CA . GLY A 1 127 ? -6.129 11.484 27.136 1.00 84.44 127 GLY A CA 1
ATOM 1008 C C . GLY A 1 127 ? -6.348 10.040 27.527 1.00 84.44 127 GLY A C 1
ATOM 1009 O O . GLY A 1 127 ? -7.257 9.695 28.285 1.00 84.44 127 GLY A O 1
ATOM 1010 N N . GLY A 1 128 ? -5.497 9.187 26.982 1.00 84.25 128 GLY A N 1
ATOM 1011 C CA . GLY A 1 128 ? -5.481 7.770 27.275 1.00 84.25 128 GLY A CA 1
ATOM 1012 C C . GLY A 1 128 ? -4.090 7.202 27.076 1.00 84.25 128 GLY A C 1
ATOM 1013 O O . GLY A 1 128 ? -3.314 7.681 26.256 1.00 84.25 128 GLY A O 1
ATOM 1014 N N . ASN A 1 129 ? -3.787 6.151 27.820 1.00 90.00 129 ASN A N 1
ATOM 1015 C CA . ASN A 1 129 ? -2.569 5.382 27.660 1.00 90.00 129 ASN A CA 1
ATOM 1016 C C . ASN A 1 129 ? -2.889 3.899 27.470 1.00 90.00 129 ASN A C 1
ATOM 1018 O O . ASN A 1 129 ? -3.985 3.416 27.782 1.00 90.00 129 ASN A O 1
ATOM 1022 N N . GLY A 1 130 ? -1.927 3.187 26.910 1.00 89.94 130 GLY A N 1
ATOM 1023 C CA . GLY A 1 130 ? -2.048 1.772 26.634 1.00 89.94 130 GLY A CA 1
ATOM 1024 C C . GLY A 1 130 ? -0.763 1.199 26.071 1.00 89.94 130 GLY A C 1
ATOM 1025 O O . GLY A 1 130 ? 0.252 1.886 25.968 1.00 89.94 130 GLY A O 1
ATOM 1026 N N . SER A 1 131 ? -0.837 -0.065 25.678 1.00 90.00 131 SER A N 1
ATOM 1027 C CA . SER A 1 131 ? 0.232 -0.742 24.955 1.00 90.00 131 SER A CA 1
ATOM 1028 C C . SER A 1 131 ? -0.232 -1.160 23.570 1.00 90.00 131 SER A C 1
ATOM 1030 O O . SER A 1 131 ? -1.417 -1.435 23.343 1.00 90.00 131 SER A O 1
ATOM 1032 N N . TYR A 1 132 ? 0.711 -1.171 22.637 1.00 88.44 132 TYR A N 1
ATOM 1033 C CA . TYR A 1 132 ? 0.511 -1.627 21.274 1.00 88.44 132 TYR A CA 1
ATOM 1034 C C . TYR A 1 132 ? 1.421 -2.823 20.985 1.00 88.44 132 TYR A C 1
ATOM 1036 O O . TYR A 1 132 ? 2.557 -2.904 21.457 1.00 88.44 132 TYR A O 1
ATOM 1044 N N . SER A 1 133 ? 0.902 -3.755 20.194 1.00 90.50 133 SER A N 1
ATOM 1045 C CA . SER A 1 133 ? 1.653 -4.852 19.594 1.00 90.50 133 SER A CA 1
ATOM 1046 C C . SER A 1 133 ? 1.255 -4.926 18.131 1.00 90.50 133 SER A C 1
ATOM 1048 O O . SER A 1 133 ? 0.094 -5.194 17.822 1.00 90.50 133 SER A O 1
ATOM 1050 N N . ILE A 1 134 ? 2.209 -4.653 17.249 1.00 86.25 134 ILE A N 1
ATOM 1051 C CA . ILE A 1 134 ? 2.031 -4.649 15.802 1.00 86.25 134 ILE A CA 1
ATOM 1052 C C . ILE A 1 134 ? 2.904 -5.762 15.237 1.00 86.25 134 ILE A C 1
ATOM 1054 O O . ILE A 1 134 ? 4.129 -5.658 15.253 1.00 86.25 134 ILE A O 1
ATOM 1058 N N . ALA A 1 135 ? 2.273 -6.821 14.739 1.00 87.06 135 ALA A N 1
ATOM 1059 C CA . ALA A 1 135 ? 2.962 -7.905 14.058 1.00 87.06 135 ALA A CA 1
ATOM 1060 C C . ALA A 1 135 ? 2.815 -7.729 12.543 1.00 87.06 135 ALA A C 1
ATOM 1062 O O . ALA A 1 135 ? 1.703 -7.709 12.019 1.00 87.06 135 ALA A O 1
ATOM 1063 N N . PHE A 1 136 ? 3.941 -7.594 11.849 1.00 85.69 136 PHE A N 1
ATOM 1064 C CA . PHE A 1 136 ? 4.015 -7.626 10.395 1.00 85.69 136 PHE A CA 1
ATOM 1065 C C . PHE A 1 136 ? 4.334 -9.054 9.964 1.00 85.69 136 PHE A C 1
ATOM 1067 O O . PHE A 1 136 ? 5.409 -9.571 10.279 1.00 85.69 136 PHE A O 1
ATOM 1074 N N . ASP A 1 137 ? 3.404 -9.686 9.256 1.00 85.62 137 ASP A N 1
ATOM 1075 C CA . ASP A 1 137 ? 3.563 -11.044 8.751 1.00 85.62 137 ASP A CA 1
ATOM 1076 C C . ASP A 1 137 ? 3.967 -11.022 7.272 1.00 85.62 137 ASP A C 1
ATOM 1078 O O . ASP A 1 137 ? 3.405 -10.279 6.460 1.00 85.62 137 ASP A O 1
ATOM 1082 N N . HIS A 1 138 ? 4.965 -11.842 6.940 1.00 89.75 138 HIS A N 1
ATOM 1083 C CA . HIS A 1 138 ? 5.588 -11.954 5.622 1.00 89.75 138 HIS A CA 1
ATOM 1084 C C . HIS A 1 138 ? 5.918 -10.579 5.009 1.00 89.75 138 HIS A C 1
ATOM 1086 O O . HIS A 1 138 ? 5.225 -10.090 4.112 1.00 89.75 138 HIS A O 1
ATOM 1092 N N . THR A 1 139 ? 6.979 -9.955 5.514 1.00 82.31 139 THR A N 1
ATOM 1093 C CA . THR A 1 139 ? 7.420 -8.613 5.121 1.00 82.31 139 THR A CA 1
ATOM 1094 C C . THR A 1 139 ? 8.585 -8.686 4.144 1.00 82.31 139 THR A C 1
ATOM 1096 O O . THR A 1 139 ? 9.642 -9.203 4.489 1.00 82.31 139 THR A O 1
ATOM 1099 N N . ASP A 1 140 ? 8.398 -8.132 2.950 1.00 80.56 140 ASP A N 1
ATOM 1100 C CA . ASP A 1 140 ? 9.411 -8.019 1.902 1.00 80.56 140 ASP A CA 1
ATOM 1101 C C . ASP A 1 140 ? 9.893 -6.562 1.815 1.00 80.56 140 ASP A C 1
ATOM 1103 O O . ASP A 1 140 ? 9.098 -5.637 1.608 1.00 80.56 140 ASP A O 1
ATOM 1107 N N . PHE A 1 141 ? 11.195 -6.350 1.990 1.00 79.44 141 PHE A N 1
ATOM 1108 C CA . PHE A 1 141 ? 11.877 -5.074 1.797 1.00 79.44 141 PHE A CA 1
ATOM 1109 C C . PHE A 1 141 ? 12.772 -5.200 0.574 1.00 79.44 141 PHE A C 1
ATOM 1111 O O . PHE A 1 141 ? 13.773 -5.917 0.597 1.00 79.44 141 PHE A O 1
ATOM 1118 N N . THR A 1 142 ? 12.419 -4.473 -0.478 1.00 75.38 142 THR A N 1
ATOM 1119 C CA . THR A 1 142 ? 13.194 -4.438 -1.715 1.00 75.38 142 THR A CA 1
ATOM 1120 C C . THR A 1 142 ? 13.676 -3.033 -2.000 1.00 75.38 142 THR A C 1
ATOM 1122 O O . THR A 1 142 ? 13.030 -2.046 -1.631 1.00 75.38 142 THR A O 1
ATOM 1125 N N . GLY A 1 143 ? 14.816 -2.906 -2.662 1.00 73.94 143 GLY A N 1
ATOM 1126 C CA . GLY A 1 143 ? 15.324 -1.586 -2.968 1.00 73.94 143 GLY A CA 1
ATOM 1127 C C . GLY A 1 143 ? 16.691 -1.573 -3.608 1.00 73.94 143 GLY A C 1
ATOM 1128 O O . GLY A 1 143 ? 17.310 -2.600 -3.852 1.00 73.94 143 GLY A O 1
ATOM 1129 N N . LEU A 1 144 ? 17.153 -0.353 -3.852 1.00 68.50 144 LEU A N 1
ATOM 1130 C CA . LEU A 1 144 ? 18.440 -0.084 -4.467 1.00 68.50 144 LEU A CA 1
ATOM 1131 C C . LEU A 1 144 ? 19.205 0.907 -3.597 1.00 68.50 144 LEU A C 1
ATOM 1133 O O . LEU A 1 144 ? 18.668 1.957 -3.224 1.00 68.50 144 LEU A O 1
ATOM 1137 N N . PHE A 1 145 ? 20.460 0.585 -3.310 1.00 67.88 145 PHE A N 1
ATOM 1138 C CA . PHE A 1 145 ? 21.425 1.521 -2.749 1.00 67.88 145 PHE A CA 1
ATOM 1139 C C . PHE A 1 145 ? 22.388 1.985 -3.830 1.00 67.88 145 PHE A C 1
ATOM 1141 O O . PHE A 1 145 ? 23.001 1.148 -4.487 1.00 67.88 145 PHE A O 1
ATOM 1148 N N . ASN A 1 146 ? 22.555 3.301 -3.960 1.00 64.44 146 ASN A N 1
ATOM 1149 C CA . ASN A 1 146 ? 23.571 3.906 -4.816 1.00 64.44 146 ASN A CA 1
ATOM 1150 C C . ASN A 1 146 ? 24.681 4.492 -3.939 1.00 64.44 146 ASN A C 1
ATOM 1152 O O . ASN A 1 146 ? 24.432 5.356 -3.093 1.00 64.44 146 ASN A O 1
ATOM 1156 N N . LEU A 1 147 ? 25.903 4.002 -4.131 1.00 65.94 147 LEU A N 1
ATOM 1157 C CA . LEU A 1 147 ? 27.072 4.382 -3.343 1.00 65.94 147 LEU A CA 1
ATOM 1158 C C . LEU A 1 147 ? 28.165 4.906 -4.266 1.00 65.94 147 LEU A C 1
ATOM 1160 O O . LEU A 1 147 ? 28.455 4.294 -5.296 1.00 65.94 147 LEU A O 1
ATOM 1164 N N . THR A 1 148 ? 28.845 5.969 -3.851 1.00 63.31 148 THR A N 1
ATOM 1165 C CA . THR A 1 148 ? 30.039 6.462 -4.539 1.00 63.31 148 THR A CA 1
ATOM 1166 C C . THR A 1 148 ? 31.313 6.166 -3.771 1.00 63.31 148 THR A C 1
ATOM 1168 O O . THR A 1 148 ? 31.396 6.198 -2.536 1.00 63.31 148 THR A O 1
ATOM 1171 N N . LYS A 1 149 ? 32.348 5.859 -4.549 1.00 58.66 149 LYS A N 1
ATOM 1172 C CA . LYS A 1 149 ? 33.684 5.586 -4.060 1.00 58.66 149 LYS A CA 1
ATOM 1173 C C . LYS A 1 149 ? 34.328 6.863 -3.485 1.00 58.66 149 LYS A C 1
ATOM 1175 O O . LYS A 1 149 ? 34.415 7.838 -4.227 1.00 58.66 149 LYS A O 1
ATOM 1180 N N . PRO A 1 150 ? 34.831 6.904 -2.225 1.00 57.97 150 PRO A N 1
ATOM 1181 C CA . PRO A 1 150 ? 35.682 7.999 -1.772 1.00 57.97 150 PRO A CA 1
ATOM 1182 C C . PRO A 1 150 ? 36.855 8.197 -2.731 1.00 57.97 150 PRO A C 1
ATOM 1184 O O . PRO A 1 150 ? 37.631 7.272 -2.986 1.00 57.97 150 PRO A O 1
ATOM 1187 N N . GLY A 1 151 ? 36.981 9.414 -3.258 1.00 54.94 151 GLY A N 1
ATOM 1188 C CA . GLY A 1 151 ? 38.088 9.792 -4.121 1.00 54.94 151 GLY A CA 1
ATOM 1189 C C . GLY A 1 151 ? 39.414 9.696 -3.368 1.00 54.94 151 GLY A C 1
ATOM 1190 O O . GLY A 1 151 ? 39.524 10.090 -2.210 1.00 54.94 151 GLY A O 1
ATOM 1191 N N . GLN A 1 152 ? 40.457 9.216 -4.044 1.00 51.78 152 GLN A N 1
ATOM 1192 C CA . GLN A 1 152 ? 41.799 8.984 -3.486 1.00 51.78 152 GLN A CA 1
ATOM 1193 C C . GLN A 1 152 ? 42.478 10.254 -2.908 1.00 51.78 152 GLN A C 1
ATOM 1195 O O . GLN A 1 152 ? 43.539 10.166 -2.289 1.00 51.78 152 GLN A O 1
ATOM 1200 N N . ALA A 1 153 ? 41.875 11.434 -3.100 1.00 47.72 153 ALA A N 1
ATOM 1201 C CA . ALA A 1 153 ? 42.328 12.724 -2.585 1.00 47.72 153 ALA A CA 1
ATOM 1202 C C . ALA A 1 153 ? 41.775 13.077 -1.188 1.00 47.72 153 ALA A C 1
ATOM 1204 O O . ALA A 1 153 ? 42.367 13.917 -0.502 1.00 47.72 153 ALA A O 1
ATOM 1205 N N . ASP A 1 154 ? 40.700 12.429 -0.730 1.00 46.81 154 ASP A N 1
ATOM 1206 C CA . ASP A 1 154 ? 40.103 12.728 0.568 1.00 46.81 154 ASP A CA 1
ATOM 1207 C C . ASP A 1 154 ? 40.797 11.925 1.670 1.00 46.81 154 ASP A C 1
ATOM 1209 O O . ASP A 1 154 ? 40.586 10.727 1.861 1.00 46.81 154 ASP A O 1
ATOM 1213 N N . LYS A 1 155 ? 41.642 12.614 2.446 1.00 46.47 155 LYS A N 1
ATOM 1214 C CA . LYS A 1 155 ? 42.283 12.116 3.680 1.00 46.47 155 LYS A CA 1
ATOM 1215 C C . LYS A 1 155 ? 41.274 11.943 4.829 1.00 46.47 155 LYS A C 1
ATOM 1217 O O . LYS A 1 155 ? 41.490 12.400 5.950 1.00 46.47 155 LYS A O 1
ATOM 1222 N N . GLY A 1 156 ? 40.169 11.274 4.541 1.00 47.56 156 GLY A N 1
ATOM 1223 C CA . GLY A 1 156 ? 39.100 10.919 5.456 1.00 47.56 156 GLY A CA 1
ATOM 1224 C C . GLY A 1 156 ? 38.208 9.907 4.758 1.00 47.56 156 GLY A C 1
ATOM 1225 O O . GLY A 1 156 ? 37.229 10.291 4.137 1.00 47.56 156 GLY A O 1
ATOM 1226 N N . ILE A 1 157 ? 38.579 8.628 4.829 1.00 49.53 157 ILE A N 1
ATOM 1227 C CA . ILE A 1 157 ? 37.869 7.511 4.192 1.00 49.53 157 ILE A CA 1
ATOM 1228 C C . ILE A 1 157 ? 36.434 7.478 4.735 1.00 49.53 157 ILE A C 1
ATOM 1230 O O . ILE A 1 157 ? 36.188 6.978 5.833 1.00 49.53 157 ILE A O 1
ATOM 1234 N N . LYS A 1 158 ? 35.488 8.067 4.005 1.00 51.75 158 LYS A N 1
ATOM 1235 C CA . LYS A 1 158 ? 34.058 7.997 4.303 1.00 51.75 158 LYS A CA 1
ATOM 1236 C C . LYS A 1 158 ? 33.323 7.717 3.004 1.00 51.75 158 LYS A C 1
ATOM 1238 O O . LYS A 1 158 ? 33.423 8.473 2.048 1.00 51.75 158 LYS A O 1
ATOM 1243 N N . THR A 1 159 ? 32.617 6.598 2.978 1.00 52.56 159 THR A N 1
ATOM 1244 C CA . THR A 1 159 ? 31.674 6.251 1.918 1.00 52.56 159 THR A CA 1
ATOM 1245 C C . THR A 1 159 ? 30.434 7.122 2.053 1.00 52.56 159 THR A C 1
ATOM 1247 O O . THR A 1 159 ? 29.902 7.272 3.159 1.00 52.56 159 THR A O 1
ATOM 1250 N N . HIS A 1 160 ? 29.976 7.683 0.939 1.00 56.62 160 HIS A N 1
ATOM 1251 C CA . HIS A 1 160 ? 28.756 8.474 0.880 1.00 56.62 160 HIS A CA 1
ATOM 1252 C C . HIS A 1 160 ? 27.635 7.610 0.290 1.00 56.62 160 HIS A C 1
ATOM 1254 O O . HIS A 1 160 ? 27.808 6.982 -0.753 1.00 56.62 160 HIS A O 1
ATOM 1260 N N . LEU A 1 161 ? 26.513 7.521 1.011 1.00 56.19 161 LEU A N 1
ATOM 1261 C CA . LEU A 1 161 ? 25.260 7.028 0.448 1.00 56.19 161 LEU A CA 1
ATOM 1262 C C . LEU A 1 161 ? 24.642 8.203 -0.297 1.00 56.19 161 LEU A C 1
ATOM 1264 O O . LEU A 1 161 ? 24.260 9.182 0.348 1.00 56.19 161 LEU A O 1
ATOM 1268 N N . ASP A 1 162 ? 24.600 8.111 -1.620 1.00 61.62 162 ASP A N 1
ATOM 1269 C CA . ASP A 1 162 ? 24.089 9.196 -2.452 1.00 61.62 162 ASP A CA 1
ATOM 1270 C C . ASP A 1 162 ? 22.567 9.193 -2.421 1.00 61.62 162 ASP A C 1
ATOM 1272 O O . ASP A 1 162 ? 21.958 10.176 -2.016 1.00 61.62 162 ASP A O 1
ATOM 1276 N N . ASP A 1 163 ? 21.975 8.042 -2.742 1.00 62.03 163 ASP A N 1
ATOM 1277 C CA . ASP A 1 163 ? 20.534 7.838 -2.763 1.00 62.03 163 ASP A CA 1
ATOM 1278 C C . ASP A 1 163 ? 20.184 6.409 -2.329 1.00 62.03 163 ASP A C 1
ATOM 1280 O O . ASP A 1 163 ? 20.931 5.453 -2.568 1.00 62.03 163 ASP A O 1
ATOM 1284 N N . PHE A 1 164 ? 19.006 6.250 -1.723 1.00 57.19 164 PHE A N 1
ATOM 1285 C CA . PHE A 1 164 ? 18.415 4.938 -1.480 1.00 57.19 164 PHE A CA 1
ATOM 1286 C C . PHE A 1 164 ? 16.934 4.934 -1.845 1.00 57.19 164 PHE A C 1
ATOM 1288 O O . PHE A 1 164 ? 16.208 5.894 -1.589 1.00 57.19 164 PHE A O 1
ATOM 1295 N N . THR A 1 165 ? 16.483 3.822 -2.416 1.00 60.06 165 THR A N 1
ATOM 1296 C CA . THR A 1 165 ? 15.059 3.531 -2.602 1.00 60.06 165 THR A CA 1
ATOM 1297 C C . THR A 1 165 ? 14.698 2.344 -1.724 1.00 60.06 165 THR A C 1
ATOM 1299 O O . THR A 1 165 ? 15.406 1.340 -1.735 1.00 60.06 165 THR A O 1
ATOM 1302 N N . LEU A 1 166 ? 13.613 2.466 -0.961 1.00 60.69 166 LEU A N 1
ATOM 1303 C CA . LEU A 1 166 ? 13.066 1.394 -0.133 1.00 60.69 166 LEU A CA 1
ATOM 1304 C C . LEU A 1 166 ? 11.593 1.202 -0.488 1.00 60.69 166 LEU A C 1
ATOM 1306 O O . LEU A 1 166 ? 10.779 2.103 -0.284 1.00 60.69 166 LEU A O 1
ATOM 1310 N N . ASN A 1 167 ? 11.263 0.011 -0.969 1.00 65.19 167 ASN A N 1
ATOM 1311 C CA . ASN A 1 167 ? 9.903 -0.457 -1.157 1.00 65.19 167 ASN A CA 1
ATOM 1312 C C . ASN A 1 167 ? 9.593 -1.491 -0.078 1.00 65.19 167 ASN A C 1
ATOM 1314 O O . ASN A 1 167 ? 10.316 -2.470 0.092 1.00 65.19 167 ASN A O 1
ATOM 1318 N N . VAL A 1 168 ? 8.500 -1.269 0.646 1.00 72.31 168 VAL A N 1
ATOM 1319 C CA . VAL A 1 168 ? 8.035 -2.170 1.700 1.00 72.31 168 VAL A CA 1
ATOM 1320 C C . VAL A 1 168 ? 6.715 -2.789 1.270 1.00 72.31 168 VAL A C 1
ATOM 1322 O O . VAL A 1 168 ? 5.755 -2.075 0.983 1.00 72.31 168 VAL A O 1
ATOM 1325 N N . SER A 1 169 ? 6.661 -4.117 1.257 1.00 64.94 169 SER A N 1
ATOM 1326 C CA . SER A 1 169 ? 5.447 -4.890 1.020 1.00 64.94 169 SER A CA 1
ATOM 1327 C C . SER A 1 169 ? 5.204 -5.809 2.209 1.00 64.94 169 SER A C 1
ATOM 1329 O O . SER A 1 169 ? 6.040 -6.644 2.535 1.00 64.94 169 SER A O 1
ATOM 1331 N N . VAL A 1 170 ? 4.050 -5.668 2.859 1.00 73.12 170 VAL A N 1
ATOM 1332 C CA . VAL A 1 170 ? 3.636 -6.521 3.981 1.00 73.12 170 VAL A CA 1
ATOM 1333 C C . VAL A 1 170 ? 2.358 -7.241 3.582 1.00 73.12 170 VAL A C 1
ATOM 1335 O O . VAL A 1 170 ? 1.433 -6.600 3.076 1.00 73.12 170 VAL A O 1
ATOM 1338 N N . LYS A 1 171 ? 2.293 -8.561 3.787 1.00 77.12 171 LYS A N 1
ATOM 1339 C CA . LYS A 1 171 ? 1.087 -9.330 3.440 1.00 77.12 171 LYS A CA 1
ATOM 1340 C C . LYS A 1 171 ? -0.045 -9.090 4.424 1.00 77.12 171 LYS A C 1
ATOM 1342 O O . LYS A 1 171 ? -1.180 -8.892 3.998 1.00 77.12 171 LYS A O 1
ATOM 1347 N N . GLU A 1 172 ? 0.263 -9.115 5.714 1.00 72.81 172 GLU A N 1
ATOM 1348 C CA . GLU A 1 172 ? -0.727 -8.961 6.772 1.00 72.81 172 GLU A CA 1
ATOM 1349 C C . GLU A 1 172 ? -0.139 -8.207 7.965 1.00 72.81 172 GLU A C 1
ATOM 1351 O O . GLU A 1 172 ? 1.039 -8.343 8.297 1.00 72.81 172 GLU A O 1
ATOM 1356 N N . VAL A 1 173 ? -0.970 -7.372 8.590 1.00 71.19 173 VAL A N 1
ATOM 1357 C CA . VAL A 1 173 ? -0.610 -6.604 9.781 1.00 71.19 173 VAL A CA 1
ATOM 1358 C C . VAL A 1 173 ? -1.655 -6.870 10.852 1.00 71.19 173 VAL A C 1
ATOM 1360 O O . VAL A 1 173 ? -2.807 -6.460 10.708 1.00 71.19 173 VAL A O 1
ATOM 1363 N N . GLU A 1 174 ? -1.247 -7.517 11.939 1.00 74.62 174 GLU A N 1
ATOM 1364 C CA . GLU A 1 174 ? -2.082 -7.675 13.127 1.00 74.62 174 GLU A CA 1
ATOM 1365 C C . GLU A 1 174 ? -1.766 -6.551 14.116 1.00 74.62 174 GLU A C 1
ATOM 1367 O O . GLU A 1 174 ? -0.611 -6.335 14.487 1.00 74.62 174 GLU A O 1
ATOM 1372 N N . ASN A 1 175 ? -2.797 -5.820 14.544 1.00 72.62 175 ASN A N 1
ATOM 1373 C CA . ASN A 1 175 ? -2.658 -4.724 15.496 1.00 72.62 175 ASN A CA 1
ATOM 1374 C C . ASN A 1 175 ? -3.500 -4.994 16.744 1.00 72.62 175 ASN A C 1
ATOM 1376 O O . ASN A 1 175 ? -4.730 -5.040 16.682 1.00 72.62 175 ASN A O 1
ATOM 1380 N N . ILE A 1 176 ? -2.831 -5.132 17.886 1.00 75.44 176 ILE A N 1
ATOM 1381 C CA . ILE A 1 176 ? -3.467 -5.317 19.186 1.00 75.44 176 ILE A CA 1
ATOM 1382 C C . ILE A 1 176 ? -3.178 -4.087 20.039 1.00 75.44 176 ILE A C 1
ATOM 1384 O O . ILE A 1 176 ? -2.040 -3.844 20.443 1.00 75.44 176 ILE A O 1
ATOM 1388 N N . ILE A 1 177 ? -4.237 -3.346 20.363 1.00 77.00 177 ILE A N 1
ATOM 1389 C CA . ILE A 1 177 ? -4.181 -2.164 21.223 1.00 77.00 177 ILE A CA 1
ATOM 1390 C C . ILE A 1 177 ? -4.901 -2.476 22.534 1.00 77.00 177 ILE A C 1
ATOM 1392 O O . ILE A 1 177 ? -6.086 -2.815 22.541 1.00 77.00 177 ILE A O 1
ATOM 1396 N N . ARG A 1 178 ? -4.193 -2.351 23.661 1.00 77.50 178 ARG A N 1
ATOM 1397 C CA . ARG A 1 178 ? -4.758 -2.535 25.005 1.00 77.50 178 ARG A CA 1
ATOM 1398 C C . ARG A 1 178 ? -4.801 -1.200 25.725 1.00 77.50 178 ARG A C 1
ATOM 1400 O O . ARG A 1 178 ? -3.771 -0.697 26.160 1.00 77.50 178 ARG A O 1
ATOM 1407 N N . GLN A 1 179 ? -5.998 -0.645 25.877 1.00 72.31 179 GLN A N 1
ATOM 1408 C CA . GLN A 1 179 ? -6.196 0.619 26.578 1.00 72.31 179 GLN A CA 1
ATOM 1409 C C . GLN A 1 179 ? -6.476 0.374 28.065 1.00 72.31 179 GLN A C 1
ATOM 1411 O O . GLN A 1 179 ? -7.414 -0.347 28.418 1.00 72.31 179 GLN A O 1
ATOM 1416 N N . SER A 1 180 ? -5.701 1.002 28.950 1.00 54.41 180 SER A N 1
ATOM 1417 C CA . SER A 1 180 ? -6.009 1.023 30.380 1.00 54.41 180 SER A CA 1
ATOM 1418 C C . SER A 1 180 ? -6.938 2.192 30.682 1.00 54.41 180 SER A C 1
ATOM 1420 O O . SER A 1 180 ? -6.504 3.327 30.853 1.00 54.41 180 SER A O 1
ATOM 1422 N N . LEU A 1 181 ? -8.240 1.926 30.770 1.00 46.44 181 LEU A N 1
ATOM 1423 C CA . LEU A 1 181 ? -9.174 2.904 31.319 1.00 46.44 181 LEU A CA 1
ATOM 1424 C C . LEU A 1 181 ? -9.002 2.923 32.843 1.00 46.44 181 LEU A C 1
ATOM 1426 O O . LEU A 1 181 ? -9.510 2.039 33.537 1.00 46.44 181 LEU A O 1
ATOM 1430 N N . LEU A 1 182 ? -8.305 3.928 33.382 1.00 42.72 182 LEU A N 1
ATOM 1431 C CA . LEU A 1 182 ? -8.372 4.247 34.810 1.00 42.72 182 LEU A CA 1
ATOM 1432 C C . LEU A 1 182 ? -9.805 4.688 35.131 1.00 42.72 182 LEU A C 1
ATOM 1434 O O . LEU A 1 182 ? -10.163 5.861 35.054 1.00 42.72 182 LEU A O 1
ATOM 1438 N N . ARG A 1 183 ? -10.656 3.714 35.461 1.00 40.12 183 ARG A N 1
ATOM 1439 C CA . ARG A 1 183 ? -12.049 3.915 35.859 1.00 40.12 183 ARG A CA 1
ATOM 1440 C C . ARG A 1 183 ? -12.089 4.454 37.290 1.00 40.12 183 ARG A C 1
ATOM 1442 O O . ARG A 1 183 ? -12.464 3.750 38.221 1.00 40.12 183 ARG A O 1
ATOM 1449 N N . ASN A 1 184 ? -11.686 5.708 37.466 1.00 37.97 184 ASN A N 1
ATOM 1450 C CA . ASN A 1 184 ? -11.851 6.424 38.722 1.00 37.97 184 ASN A CA 1
ATOM 1451 C C . ASN A 1 184 ? -13.189 7.169 38.736 1.00 37.97 184 ASN A C 1
ATOM 1453 O O . ASN A 1 184 ? -13.437 8.049 37.919 1.00 37.97 184 ASN A O 1
ATOM 1457 N N . GLY A 1 185 ? -14.018 6.843 39.731 1.00 32.66 185 GLY A N 1
ATOM 1458 C CA . GLY A 1 185 ? -15.046 7.748 40.239 1.00 32.66 185 GLY A CA 1
ATOM 1459 C C . GLY A 1 185 ? -16.488 7.311 40.000 1.00 32.66 185 GLY A C 1
ATOM 1460 O O . GLY A 1 185 ? -17.047 7.504 38.926 1.00 32.66 185 GLY A O 1
ATOM 1461 N N . ARG A 1 186 ? -17.106 6.796 41.073 1.00 47.19 186 ARG A N 1
ATOM 1462 C CA . ARG A 1 186 ? -18.555 6.800 41.344 1.00 47.19 186 ARG A CA 1
ATOM 1463 C C . ARG A 1 186 ? -19.301 7.899 40.570 1.00 47.19 186 ARG A C 1
ATOM 1465 O O . ARG A 1 186 ? -19.166 9.077 40.891 1.00 47.19 186 ARG A O 1
ATOM 1472 N N . ARG A 1 187 ? -20.203 7.506 39.674 1.00 37.84 187 ARG A N 1
ATOM 1473 C CA . ARG A 1 187 ? -21.389 8.300 39.344 1.00 37.84 187 ARG A CA 1
ATOM 1474 C C . ARG A 1 187 ? -22.596 7.383 39.401 1.00 37.84 187 ARG A C 1
ATOM 1476 O O . ARG A 1 187 ? -22.694 6.421 38.646 1.00 37.84 187 ARG A O 1
ATOM 1483 N N . GLY A 1 188 ? -23.458 7.655 40.377 1.00 34.91 188 GLY A N 1
ATOM 1484 C CA . GLY A 1 188 ? -24.788 7.074 40.431 1.00 34.91 188 GLY A CA 1
ATOM 1485 C C . GLY A 1 188 ? -25.551 7.418 39.157 1.00 34.91 188 GLY A C 1
ATOM 1486 O O . GLY A 1 188 ? -25.318 8.457 38.539 1.00 34.91 188 GLY A O 1
ATOM 1487 N N . PHE A 1 189 ? -26.448 6.520 38.773 1.00 35.84 189 PHE A N 1
ATOM 1488 C CA . PHE A 1 189 ? -27.432 6.763 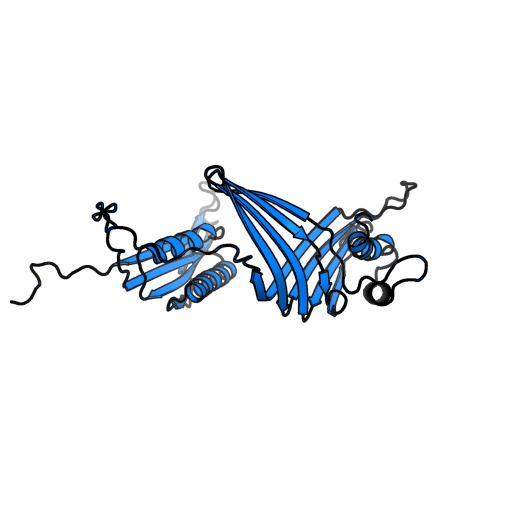37.733 1.00 35.84 189 PHE A CA 1
ATOM 1489 C C . PHE A 1 189 ? -28.329 7.925 38.173 1.00 35.84 189 PHE A C 1
ATOM 1491 O O . PHE A 1 189 ? -29.253 7.741 38.960 1.00 35.84 189 PHE A O 1
ATOM 1498 N N . ALA A 1 190 ? -28.019 9.132 37.704 1.00 34.28 190 ALA A N 1
ATOM 1499 C CA . ALA A 1 190 ? -28.938 10.255 37.731 1.00 34.28 190 ALA A CA 1
ATOM 1500 C C . ALA A 1 190 ? -29.693 10.250 36.402 1.00 34.28 190 ALA A C 1
ATOM 1502 O O . ALA A 1 190 ? -29.128 10.517 35.342 1.00 34.28 190 ALA A O 1
ATOM 1503 N N . THR A 1 191 ? -30.969 9.895 36.476 1.00 37.09 191 THR A N 1
ATOM 1504 C CA . THR A 1 191 ? -31.962 10.095 35.426 1.00 37.09 191 THR A CA 1
ATOM 1505 C C . THR A 1 191 ? -31.989 11.584 35.079 1.00 37.09 191 THR A C 1
ATOM 1507 O O . THR A 1 191 ? -32.395 12.408 35.897 1.00 37.09 191 THR A O 1
ATOM 1510 N N . LEU A 1 192 ? -31.513 11.944 33.887 1.00 38.41 192 LEU A N 1
ATOM 1511 C CA . LEU A 1 192 ? -31.679 13.295 33.355 1.00 38.41 192 LEU A CA 1
ATOM 1512 C C . LEU A 1 192 ? -33.156 13.499 32.976 1.00 38.41 192 LEU A C 1
ATOM 1514 O O . LEU A 1 192 ? -33.772 12.574 32.436 1.00 38.41 192 LEU A O 1
ATOM 1518 N N . PRO A 1 193 ? -33.747 14.674 33.255 1.00 41.97 193 PRO A N 1
ATOM 1519 C CA . PRO A 1 193 ? -35.103 14.966 32.833 1.00 41.97 193 PRO A CA 1
ATOM 1520 C C . PRO A 1 193 ? -35.146 15.086 31.311 1.00 41.97 193 PRO A C 1
ATOM 1522 O O . PRO A 1 193 ? -34.265 15.678 30.692 1.00 41.97 193 PRO A O 1
ATOM 1525 N N . ASN A 1 194 ? -36.194 14.495 30.745 1.00 45.50 194 ASN A N 1
ATOM 1526 C CA . ASN A 1 194 ? -36.539 14.475 29.333 1.00 45.50 194 ASN A CA 1
ATOM 1527 C C . ASN A 1 194 ? -36.560 15.910 28.770 1.00 45.50 194 ASN A C 1
ATOM 1529 O O . ASN A 1 194 ? -37.543 16.634 28.932 1.00 45.50 194 ASN A O 1
ATOM 1533 N N . ALA A 1 195 ? -35.453 16.340 28.163 1.00 43.69 195 ALA A N 1
ATOM 1534 C CA . ALA A 1 195 ? -35.394 17.577 27.403 1.00 43.69 195 ALA A CA 1
ATOM 1535 C C . ALA A 1 195 ? -36.052 17.313 26.047 1.00 43.69 195 ALA A C 1
ATOM 1537 O O . ALA A 1 195 ? -35.678 16.378 25.341 1.00 43.69 195 ALA A O 1
ATOM 1538 N N . ALA A 1 196 ? -37.074 18.109 25.730 1.00 51.84 196 ALA A N 1
ATOM 1539 C CA . ALA A 1 196 ? -37.844 17.999 24.501 1.00 51.84 196 ALA A CA 1
ATOM 1540 C C . ALA A 1 196 ? -36.923 17.955 23.263 1.00 51.84 196 ALA A C 1
ATOM 1542 O O . ALA A 1 196 ? -35.942 18.704 23.223 1.00 51.84 196 ALA A O 1
ATOM 1543 N N . PRO A 1 197 ? -37.231 17.111 22.261 1.00 46.81 197 PRO A N 1
ATOM 1544 C CA . PRO A 1 197 ? -36.415 16.991 21.062 1.00 46.81 197 PRO A CA 1
ATOM 1545 C C . PRO A 1 197 ? -36.375 18.337 20.335 1.00 46.81 197 PRO A C 1
ATOM 1547 O O . PRO A 1 197 ? -37.396 18.851 19.876 1.00 46.81 197 PRO A O 1
ATOM 1550 N N . GLN A 1 198 ? -35.183 18.926 20.270 1.00 48.50 198 GLN A N 1
ATOM 1551 C CA . GLN A 1 198 ? -34.877 19.982 19.312 1.00 48.50 198 GLN A CA 1
ATOM 1552 C C . GLN A 1 198 ? -34.874 19.342 17.914 1.00 48.50 198 GLN A C 1
ATOM 1554 O O . GLN A 1 198 ? -34.413 18.209 17.784 1.00 48.50 198 GLN A O 1
ATOM 1559 N N . PRO A 1 199 ? -35.401 20.008 16.875 1.00 46.28 199 PRO A N 1
ATOM 1560 C CA . PRO A 1 199 ? -35.359 19.465 15.528 1.00 46.28 199 PRO A CA 1
ATOM 1561 C C . PRO A 1 199 ? -33.905 19.467 15.046 1.00 46.28 199 PRO A C 1
ATOM 1563 O O . PRO A 1 199 ? -33.331 20.525 14.789 1.00 46.28 199 PRO A O 1
ATOM 1566 N N . ASP A 1 200 ? -33.315 18.277 14.953 1.00 49.75 200 ASP A N 1
ATOM 1567 C CA . ASP A 1 200 ? -32.047 18.048 14.266 1.00 49.75 200 ASP A CA 1
ATOM 1568 C C . ASP A 1 200 ? -32.138 18.582 12.820 1.00 49.75 200 ASP A C 1
ATOM 1570 O O . ASP A 1 200 ? -33.224 18.558 12.222 1.00 49.75 200 ASP A O 1
ATOM 1574 N N . PRO A 1 201 ? -31.038 19.088 12.228 1.00 51.53 201 PRO A N 1
ATOM 1575 C CA . PRO A 1 201 ? -31.042 19.497 10.828 1.00 51.53 201 PRO A CA 1
ATOM 1576 C C . PRO A 1 201 ? -31.510 18.312 9.986 1.00 51.53 201 PRO A C 1
ATOM 1578 O O . PRO A 1 201 ? -30.990 17.211 10.145 1.00 51.53 201 PRO A O 1
ATOM 1581 N N . VAL A 1 202 ? -32.515 18.541 9.137 1.00 51.00 202 VAL A N 1
ATOM 1582 C CA . VAL A 1 202 ? -33.152 17.543 8.266 1.00 51.00 202 VAL A CA 1
ATOM 1583 C C . VAL A 1 202 ? -32.074 16.703 7.581 1.00 51.00 202 VAL A C 1
ATOM 1585 O O . VAL A 1 202 ? -31.464 17.130 6.603 1.00 51.00 202 VAL A O 1
ATOM 1588 N N . GLN A 1 203 ? -31.800 15.524 8.132 1.00 58.28 203 GLN A N 1
ATOM 1589 C CA . GLN A 1 203 ? -30.844 14.585 7.574 1.00 58.28 203 GLN A CA 1
ATOM 1590 C C . GLN A 1 203 ? -31.568 13.937 6.397 1.00 58.28 203 GLN A C 1
ATOM 1592 O O . GLN A 1 203 ? -32.396 13.044 6.583 1.00 58.28 203 GLN A O 1
ATOM 1597 N N . GLU A 1 204 ? -31.369 14.487 5.195 1.00 68.75 204 GLU A N 1
ATOM 1598 C CA . GLU A 1 204 ? -31.933 13.918 3.972 1.00 68.75 204 GLU A CA 1
ATOM 1599 C C . GLU A 1 204 ? -31.591 12.425 3.918 1.00 68.75 204 GLU A C 1
ATOM 1601 O O . GLU A 1 204 ? -30.445 12.027 4.141 1.00 68.75 204 GLU A O 1
ATOM 1606 N N . ALA A 1 205 ? -32.606 11.591 3.678 1.00 70.44 205 ALA A N 1
ATOM 1607 C CA . ALA A 1 205 ? -32.418 10.153 3.585 1.00 70.44 205 ALA A CA 1
ATOM 1608 C C . ALA A 1 205 ? -31.372 9.836 2.505 1.00 70.44 205 ALA A C 1
ATOM 1610 O O . ALA A 1 205 ? -31.456 10.343 1.384 1.00 70.44 205 ALA A O 1
ATOM 1611 N N . ASP A 1 206 ? -30.393 8.997 2.850 1.00 79.62 206 ASP A N 1
ATOM 1612 C CA . ASP A 1 206 ? -29.297 8.667 1.943 1.00 79.62 206 ASP A CA 1
ATOM 1613 C C . ASP A 1 206 ? -29.835 7.985 0.676 1.00 79.62 206 ASP A C 1
ATOM 1615 O O . ASP A 1 206 ? -30.695 7.096 0.727 1.00 79.62 206 ASP A O 1
ATOM 1619 N N . LYS A 1 207 ? -29.340 8.421 -0.483 1.00 87.00 207 LYS A N 1
ATOM 1620 C CA . LYS A 1 207 ? -29.803 7.927 -1.782 1.00 87.00 207 LYS A CA 1
ATOM 1621 C C . LYS A 1 207 ? -29.372 6.476 -1.940 1.00 87.00 207 LYS A C 1
ATOM 1623 O O . LYS A 1 207 ? -28.221 6.131 -1.699 1.00 87.00 207 LYS A O 1
ATOM 1628 N N . LEU A 1 208 ? -30.273 5.606 -2.382 1.00 90.94 208 LEU A N 1
ATOM 1629 C CA . LEU A 1 208 ? -29.925 4.211 -2.644 1.00 90.94 208 LEU A CA 1
ATOM 1630 C C . LEU A 1 208 ? -29.468 4.058 -4.092 1.00 90.94 208 LEU A C 1
ATOM 1632 O O . LEU A 1 208 ? -30.200 4.389 -5.022 1.00 90.94 208 LEU A O 1
ATOM 1636 N N . ILE A 1 209 ? -28.269 3.522 -4.292 1.00 90.88 209 ILE A N 1
ATOM 1637 C CA . ILE A 1 209 ? -27.711 3.238 -5.613 1.00 90.88 209 ILE A CA 1
ATOM 1638 C C . ILE A 1 209 ? -27.773 1.730 -5.838 1.00 90.88 209 ILE A C 1
ATOM 1640 O O . ILE A 1 209 ? -27.168 0.930 -5.122 1.00 90.88 209 ILE A O 1
ATOM 1644 N N . LYS A 1 210 ? -28.515 1.323 -6.871 1.00 92.12 210 LYS A N 1
ATOM 1645 C CA . LYS A 1 210 ? -28.630 -0.085 -7.263 1.00 92.12 210 LYS A CA 1
ATOM 1646 C C . LYS A 1 210 ? -27.295 -0.600 -7.782 1.00 92.12 210 LYS A C 1
ATOM 1648 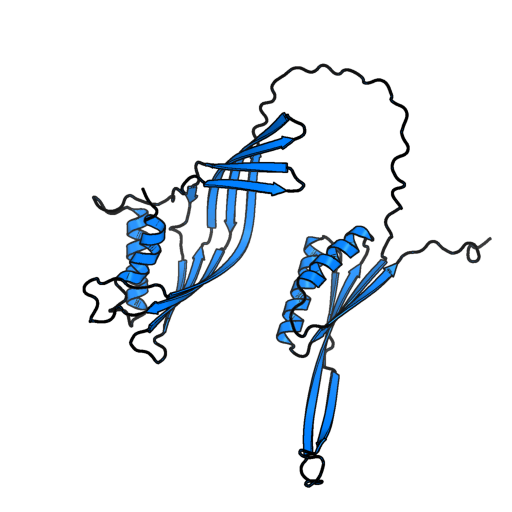O O . LYS A 1 210 ? -26.860 -1.696 -7.420 1.00 92.12 210 LYS A O 1
ATOM 1653 N N . THR A 1 211 ? -26.681 0.189 -8.656 1.00 94.12 211 THR A N 1
ATOM 1654 C CA . THR A 1 211 ? -25.467 -0.179 -9.373 1.00 94.12 211 THR A CA 1
ATOM 1655 C C . THR A 1 211 ? -24.622 1.060 -9.658 1.00 94.12 211 THR A C 1
ATOM 1657 O O . THR A 1 211 ? -25.146 2.066 -10.134 1.00 94.12 211 THR A O 1
ATOM 1660 N N . LEU A 1 212 ? -23.319 0.969 -9.395 1.00 95.44 212 LEU A N 1
ATOM 1661 C CA . LEU A 1 212 ? -22.308 1.923 -9.854 1.00 95.44 212 LEU A CA 1
ATOM 1662 C C . LEU A 1 212 ? -21.394 1.208 -10.847 1.00 95.44 212 LEU A C 1
ATOM 1664 O O . LEU A 1 212 ? -20.735 0.235 -10.487 1.00 95.44 212 LEU A O 1
ATOM 1668 N N . GLU A 1 213 ? -21.363 1.683 -12.085 1.00 96.19 213 GLU A N 1
ATOM 1669 C CA . GLU A 1 213 ? -20.508 1.149 -13.145 1.00 96.19 213 GLU A CA 1
ATOM 1670 C C . GLU A 1 213 ? -19.352 2.110 -13.415 1.00 96.19 213 GLU A C 1
ATOM 1672 O O . GLU A 1 213 ? -19.559 3.281 -13.732 1.00 96.19 213 GLU A O 1
ATOM 1677 N N . LEU A 1 214 ? -18.131 1.602 -13.304 1.00 96.56 214 LEU A N 1
ATOM 1678 C CA . LEU A 1 214 ? -16.901 2.293 -13.646 1.00 96.56 214 LEU A CA 1
ATOM 1679 C C . LEU A 1 214 ? -16.374 1.753 -14.969 1.00 96.56 214 LEU A C 1
ATOM 1681 O O . LEU A 1 214 ? -16.013 0.582 -15.081 1.00 96.56 214 LEU A O 1
ATOM 1685 N N . GLU A 1 215 ? -16.302 2.627 -15.962 1.00 97.25 215 GLU A N 1
ATOM 1686 C CA . GLU A 1 215 ? -15.629 2.380 -17.228 1.00 97.25 215 GLU A CA 1
ATOM 1687 C C . GLU A 1 215 ? -14.245 3.036 -17.185 1.00 97.25 215 GLU A C 1
ATOM 1689 O O . GLU A 1 215 ? -14.116 4.253 -17.055 1.00 97.25 215 GLU A O 1
ATOM 1694 N N . ILE A 1 216 ? -13.207 2.215 -17.298 1.00 96.81 216 ILE A N 1
ATOM 1695 C CA . ILE A 1 216 ? -11.804 2.607 -17.199 1.00 96.81 216 ILE A CA 1
ATOM 1696 C C . ILE A 1 216 ? -11.155 2.401 -18.565 1.00 96.81 216 ILE A C 1
ATOM 1698 O O . ILE A 1 216 ? -11.255 1.325 -19.160 1.00 96.81 216 ILE A O 1
ATOM 1702 N N . ARG A 1 217 ? -10.463 3.423 -19.065 1.00 95.75 217 ARG A N 1
ATOM 1703 C CA . ARG A 1 217 ? -9.791 3.406 -20.368 1.00 95.75 217 ARG A CA 1
ATOM 1704 C C . ARG A 1 217 ? -8.327 3.777 -20.218 1.00 95.75 217 ARG A C 1
ATOM 1706 O O . ARG A 1 217 ? -8.004 4.713 -19.497 1.00 95.75 217 ARG A O 1
ATOM 1713 N N . SER A 1 218 ? -7.446 3.090 -20.936 1.00 95.62 218 SER A N 1
ATOM 1714 C CA . SER A 1 218 ? -6.031 3.471 -21.016 1.00 95.62 218 SER A CA 1
ATOM 1715 C C . SER A 1 218 ? -5.413 3.048 -22.344 1.00 95.62 218 SER A C 1
ATOM 1717 O O . SER A 1 218 ? -5.903 2.134 -23.015 1.00 95.62 218 SER A O 1
ATOM 1719 N N . HIS A 1 219 ? -4.322 3.710 -22.720 1.00 93.81 219 HIS A N 1
ATOM 1720 C CA . HIS A 1 219 ? -3.485 3.312 -23.849 1.00 93.81 219 HIS A CA 1
ATOM 1721 C C . HIS A 1 219 ? -2.490 2.207 -23.485 1.00 93.81 219 HIS A C 1
ATOM 1723 O O . HIS A 1 219 ? -2.056 1.465 -24.368 1.00 93.81 219 HIS A O 1
ATOM 1729 N N . GLU A 1 220 ? -2.178 2.051 -22.197 1.00 93.81 220 GLU A N 1
ATOM 1730 C CA . GLU A 1 220 ? -1.246 1.043 -21.714 1.00 93.81 220 GLU A CA 1
ATOM 1731 C C . GLU A 1 220 ? -1.989 -0.097 -20.991 1.00 93.81 220 GLU A C 1
ATOM 1733 O O . GLU A 1 220 ? -2.684 0.130 -19.996 1.00 93.81 220 GLU A O 1
ATOM 1738 N N . PRO A 1 221 ? -1.864 -1.353 -21.460 1.00 92.38 221 PRO A N 1
ATOM 1739 C CA . PRO A 1 221 ? -2.626 -2.465 -20.899 1.00 92.38 221 PRO A CA 1
ATOM 1740 C C . PRO A 1 221 ? -2.158 -2.860 -19.491 1.00 92.38 221 PRO A C 1
ATOM 1742 O O . PRO A 1 221 ? -2.966 -3.337 -18.695 1.00 92.38 221 PRO A O 1
ATOM 1745 N N . ALA A 1 222 ? -0.873 -2.667 -19.174 1.00 92.69 222 ALA A N 1
ATOM 1746 C CA . ALA A 1 222 ? -0.320 -2.961 -17.853 1.00 92.69 222 ALA A CA 1
ATOM 1747 C C . ALA A 1 222 ? -0.900 -2.018 -16.788 1.00 92.69 222 ALA A C 1
ATOM 1749 O O . ALA A 1 222 ? -1.402 -2.484 -15.762 1.00 92.69 222 ALA A O 1
ATOM 1750 N N . VAL A 1 223 ? -0.928 -0.715 -17.089 1.00 94.19 223 VAL A N 1
ATOM 1751 C CA . VAL A 1 223 ? -1.525 0.319 -16.232 1.00 94.19 223 VAL A CA 1
ATOM 1752 C C . VAL A 1 223 ? -3.015 0.057 -16.032 1.00 94.19 223 VAL A C 1
ATOM 1754 O O . VAL A 1 223 ? -3.475 0.020 -14.891 1.00 94.19 223 VAL A O 1
ATOM 1757 N N . LEU A 1 224 ? -3.760 -0.236 -17.109 1.00 94.62 224 LEU A N 1
ATOM 1758 C CA . LEU A 1 224 ? -5.182 -0.581 -17.005 1.00 94.62 224 LEU A CA 1
ATOM 1759 C C . LEU A 1 224 ? -5.412 -1.777 -16.074 1.00 94.62 224 LEU A C 1
ATOM 1761 O O . LEU A 1 224 ? -6.276 -1.727 -15.205 1.00 94.62 224 LEU A O 1
ATOM 1765 N N . LYS A 1 225 ? -4.641 -2.857 -16.246 1.00 94.00 225 LYS A N 1
ATOM 1766 C CA . LYS A 1 225 ? -4.790 -4.074 -15.439 1.00 94.00 225 LYS A CA 1
ATOM 1767 C C . LYS A 1 225 ? -4.490 -3.814 -13.962 1.00 94.00 225 LYS A C 1
ATOM 1769 O O . LYS A 1 225 ? -5.221 -4.312 -13.107 1.00 94.00 225 LYS A O 1
ATOM 1774 N N . SER A 1 226 ? -3.438 -3.048 -13.675 1.00 95.56 226 SER A N 1
ATOM 1775 C CA . SER A 1 226 ? -3.069 -2.664 -12.311 1.00 95.56 226 SER A CA 1
ATOM 1776 C C . SER A 1 226 ? -4.174 -1.835 -11.655 1.00 95.56 226 SER A C 1
ATOM 1778 O O . SER A 1 226 ? -4.660 -2.182 -10.579 1.00 95.56 226 SER A O 1
ATOM 1780 N N . TYR A 1 227 ? -4.660 -0.808 -12.354 1.00 96.25 227 TYR A N 1
ATOM 1781 C CA . TYR A 1 227 ? -5.687 0.075 -11.817 1.00 96.25 227 TYR A CA 1
ATOM 1782 C C . TYR A 1 227 ? -7.045 -0.625 -11.662 1.00 96.25 227 TYR A C 1
ATOM 1784 O O . TYR A 1 227 ? -7.686 -0.492 -10.625 1.00 96.25 227 TYR A O 1
ATOM 1792 N N . CYS A 1 228 ? -7.460 -1.472 -12.611 1.00 95.31 228 CYS A N 1
ATOM 1793 C CA . CYS A 1 228 ? -8.654 -2.307 -12.435 1.00 95.31 228 CYS A CA 1
ATOM 1794 C C . CYS A 1 228 ? -8.543 -3.220 -11.206 1.00 95.31 228 CYS A C 1
ATOM 1796 O O . CYS A 1 228 ? -9.527 -3.393 -10.489 1.00 95.31 228 CYS A O 1
ATOM 1798 N N . LYS A 1 229 ? -7.360 -3.792 -10.937 1.00 95.75 229 LYS A N 1
ATOM 1799 C CA . LYS A 1 229 ? -7.131 -4.604 -9.734 1.00 95.75 229 LYS A CA 1
ATOM 1800 C C . LYS A 1 229 ? -7.271 -3.760 -8.467 1.00 95.75 229 LYS A C 1
ATOM 1802 O O . LYS A 1 229 ? -7.954 -4.196 -7.550 1.00 95.75 229 LYS A O 1
ATOM 1807 N N . PHE A 1 230 ? -6.687 -2.562 -8.440 1.00 96.75 230 PHE A N 1
ATOM 1808 C CA . PHE A 1 230 ? -6.833 -1.613 -7.333 1.00 96.75 230 PHE A CA 1
ATOM 1809 C C . PHE A 1 230 ? -8.308 -1.302 -7.047 1.00 96.75 230 PHE A C 1
ATOM 1811 O O . PHE A 1 230 ? -8.771 -1.530 -5.935 1.00 96.75 230 PHE A O 1
ATOM 1818 N N . VAL A 1 231 ? -9.066 -0.903 -8.071 1.00 96.12 231 VAL A N 1
ATOM 1819 C CA . VAL A 1 231 ? -10.490 -0.546 -7.964 1.00 96.12 231 VAL A CA 1
ATOM 1820 C C . VAL A 1 231 ? -11.338 -1.720 -7.442 1.00 96.12 231 VAL A C 1
ATOM 1822 O O . VAL A 1 231 ? -12.208 -1.539 -6.586 1.00 96.12 231 VAL A O 1
ATOM 1825 N N . VAL A 1 232 ? -11.062 -2.950 -7.889 1.00 96.25 232 VAL A N 1
ATOM 1826 C CA . VAL A 1 232 ? -11.729 -4.158 -7.365 1.00 96.25 232 VAL A CA 1
ATOM 1827 C C . VAL A 1 232 ? -11.369 -4.411 -5.900 1.00 96.25 232 VAL A C 1
ATOM 1829 O O . VAL A 1 232 ? -12.256 -4.658 -5.085 1.00 96.25 232 VAL A O 1
ATOM 1832 N N . THR A 1 233 ? -10.085 -4.320 -5.547 1.00 95.50 233 THR A N 1
ATOM 1833 C CA . THR A 1 233 ? -9.614 -4.507 -4.169 1.00 95.50 233 THR A CA 1
ATOM 1834 C C . THR A 1 233 ? -10.227 -3.475 -3.225 1.00 95.50 233 THR A C 1
ATOM 1836 O O . THR A 1 233 ? -10.680 -3.844 -2.145 1.00 95.50 233 THR A O 1
ATOM 1839 N N . THR A 1 234 ? -10.332 -2.210 -3.643 1.00 94.50 234 THR A N 1
ATOM 1840 C CA . THR A 1 234 ? -11.027 -1.162 -2.885 1.00 94.50 234 THR A CA 1
ATOM 1841 C C . THR A 1 234 ? -12.462 -1.581 -2.572 1.00 94.50 234 THR A C 1
ATOM 1843 O O . THR A 1 234 ? -12.830 -1.617 -1.403 1.00 94.50 234 THR A O 1
ATOM 1846 N N . GLY A 1 235 ? -13.252 -1.984 -3.573 1.00 93.00 235 GLY A N 1
ATOM 1847 C CA . GLY A 1 235 ? -14.634 -2.434 -3.348 1.00 93.00 235 GLY A CA 1
ATOM 1848 C C . GLY A 1 235 ? -14.747 -3.585 -2.346 1.00 93.00 235 GLY A C 1
ATOM 1849 O O . GLY A 1 235 ? -15.615 -3.558 -1.473 1.00 93.00 235 GLY A O 1
ATOM 1850 N N . ASN A 1 236 ? -13.818 -4.543 -2.410 1.00 93.12 236 ASN A N 1
ATOM 1851 C CA . ASN A 1 236 ? -13.761 -5.659 -1.467 1.00 93.12 236 ASN A CA 1
ATOM 1852 C C . ASN A 1 236 ? -13.478 -5.194 -0.028 1.00 93.12 236 ASN A C 1
ATOM 1854 O O . ASN A 1 236 ? -14.102 -5.700 0.900 1.00 93.12 236 ASN A O 1
ATOM 1858 N N . HIS A 1 237 ? -12.590 -4.213 0.170 1.00 92.94 237 HIS A N 1
ATOM 1859 C CA . HIS A 1 237 ? -12.322 -3.645 1.498 1.00 92.94 237 HIS A CA 1
ATOM 1860 C C . HIS A 1 237 ? -13.508 -2.863 2.068 1.00 92.94 237 HIS A C 1
ATOM 1862 O O . HIS A 1 237 ? -13.730 -2.892 3.274 1.00 92.94 237 HIS A O 1
ATOM 1868 N N . PHE A 1 238 ? -14.303 -2.215 1.213 1.00 90.12 238 PHE A N 1
ATOM 1869 C CA . PHE A 1 238 ? -15.568 -1.595 1.618 1.00 90.12 238 PHE A CA 1
ATOM 1870 C C . PHE A 1 238 ? -16.692 -2.622 1.867 1.00 90.12 238 PHE A C 1
ATOM 1872 O O . PHE A 1 238 ? -17.782 -2.242 2.288 1.00 90.12 238 PHE A O 1
ATOM 1879 N N . GLY A 1 239 ? -16.451 -3.917 1.626 1.00 91.25 239 GLY A N 1
ATOM 1880 C CA . GLY A 1 239 ? -17.440 -4.981 1.815 1.00 91.25 239 GLY A CA 1
ATOM 1881 C C . GLY A 1 239 ? -18.545 -4.995 0.754 1.00 91.25 239 GLY A C 1
ATOM 1882 O O . GLY A 1 239 ? -19.653 -5.454 1.029 1.00 91.25 239 GLY A O 1
ATOM 1883 N N . ILE A 1 240 ? -18.270 -4.477 -0.448 1.00 92.88 240 ILE A N 1
ATOM 1884 C CA . ILE A 1 240 ? -19.250 -4.313 -1.527 1.00 92.88 240 ILE A CA 1
ATOM 1885 C C . ILE A 1 240 ? -19.099 -5.430 -2.568 1.00 92.88 240 ILE A C 1
ATOM 1887 O O . ILE A 1 240 ? -17.992 -5.751 -3.006 1.00 92.88 240 ILE A O 1
ATOM 1891 N N . ASP A 1 241 ? -20.225 -5.984 -3.027 1.00 92.31 241 ASP A N 1
ATOM 1892 C CA . ASP A 1 241 ? -20.235 -6.979 -4.104 1.00 92.31 241 ASP A CA 1
ATOM 1893 C C . ASP A 1 241 ? -19.766 -6.351 -5.426 1.00 92.31 241 ASP A C 1
ATOM 1895 O O . ASP A 1 241 ? -20.388 -5.418 -5.954 1.00 92.31 241 ASP A O 1
ATOM 1899 N N . THR A 1 242 ? -18.654 -6.873 -5.945 1.00 94.19 242 THR A N 1
ATOM 1900 C CA . THR A 1 242 ? -17.907 -6.292 -7.060 1.00 94.19 242 THR A CA 1
ATOM 1901 C C . THR A 1 242 ? -17.778 -7.291 -8.204 1.00 94.19 242 THR A C 1
ATOM 1903 O O . THR A 1 242 ? -17.341 -8.427 -8.024 1.00 94.19 242 THR A O 1
ATOM 1906 N N . LYS A 1 243 ? -18.092 -6.851 -9.423 1.00 94.12 243 LYS A N 1
ATOM 1907 C CA . LYS A 1 243 ? -17.870 -7.604 -10.665 1.00 94.12 243 LYS A CA 1
ATOM 1908 C C . LYS A 1 243 ? -16.922 -6.827 -11.558 1.00 94.12 243 LYS A C 1
ATOM 1910 O O . LYS A 1 243 ? -17.055 -5.617 -11.678 1.00 94.12 243 LYS A O 1
ATOM 1915 N N . SER A 1 244 ? -15.985 -7.505 -12.208 1.00 94.38 244 SER A N 1
ATOM 1916 C CA . SER A 1 244 ? -15.093 -6.867 -13.176 1.00 94.38 244 SER A CA 1
ATOM 1917 C C . SER A 1 244 ? -14.979 -7.680 -14.455 1.00 94.38 244 SER A C 1
ATOM 1919 O O . SER A 1 244 ? -15.049 -8.909 -14.446 1.00 94.38 244 SER A O 1
ATOM 1921 N N . TRP A 1 245 ? -14.836 -6.980 -15.574 1.00 94.38 245 TRP A N 1
ATOM 1922 C CA . TRP A 1 245 ? -14.596 -7.581 -16.880 1.00 94.38 245 TRP A CA 1
ATOM 1923 C C . TRP A 1 245 ? -13.822 -6.613 -17.769 1.00 94.38 245 TRP A C 1
ATOM 1925 O O . TRP A 1 245 ? -13.765 -5.411 -17.526 1.00 94.38 245 TRP A O 1
ATOM 1935 N N . SER A 1 246 ? -13.201 -7.133 -18.820 1.00 92.19 246 SER A N 1
ATOM 1936 C CA . SER A 1 246 ? -12.448 -6.330 -19.780 1.00 92.19 246 SER A CA 1
ATOM 1937 C C . SER A 1 246 ? -12.810 -6.712 -21.205 1.00 92.19 246 SER A C 1
ATOM 1939 O O . SER A 1 246 ? -13.261 -7.826 -21.489 1.00 92.19 246 SER A O 1
ATOM 1941 N N . LEU A 1 247 ? -12.619 -5.771 -22.129 1.00 90.56 247 LEU A N 1
ATOM 1942 C CA . LEU A 1 247 ? -12.753 -6.076 -23.547 1.00 90.56 247 LEU A CA 1
ATOM 1943 C C . LEU A 1 247 ? -11.583 -6.959 -23.990 1.00 90.56 247 LEU A C 1
ATOM 1945 O O . LEU A 1 247 ? -10.418 -6.625 -23.785 1.00 90.56 247 LEU A O 1
ATOM 1949 N N . ARG A 1 248 ? -11.890 -8.066 -24.676 1.00 85.19 248 ARG A N 1
ATOM 1950 C CA . ARG A 1 248 ? -10.871 -9.009 -25.168 1.00 85.19 248 ARG A CA 1
ATOM 1951 C C . ARG A 1 248 ? -9.889 -8.373 -26.158 1.00 85.19 248 ARG A C 1
ATOM 1953 O O . ARG A 1 248 ? -8.750 -8.820 -26.261 1.00 85.19 248 ARG A O 1
ATOM 1960 N N . LYS A 1 249 ? -10.337 -7.387 -26.936 1.00 90.31 249 LYS A N 1
ATOM 1961 C CA . LYS A 1 249 ? -9.523 -6.696 -27.942 1.00 90.31 249 LYS A CA 1
ATOM 1962 C C . LYS A 1 249 ? -9.591 -5.186 -27.714 1.00 90.31 249 LYS A C 1
ATOM 1964 O O . LYS A 1 249 ? -10.685 -4.690 -27.445 1.00 90.31 249 LYS A O 1
ATOM 1969 N N . PRO A 1 250 ? -8.469 -4.460 -27.861 1.00 93.19 250 PRO A N 1
ATOM 1970 C CA . PRO A 1 250 ? -8.494 -3.008 -27.808 1.00 93.19 250 PRO A CA 1
ATOM 1971 C C . PRO A 1 250 ? -9.217 -2.425 -29.022 1.00 93.19 250 PRO A C 1
ATOM 1973 O O . PRO A 1 250 ? -9.240 -3.014 -30.110 1.00 93.19 250 PRO A O 1
ATOM 1976 N N . VAL A 1 251 ? -9.763 -1.228 -28.837 1.00 93.50 251 VAL A N 1
ATOM 1977 C CA . VAL A 1 251 ? -10.278 -0.411 -29.936 1.00 93.50 251 VAL A CA 1
ATOM 1978 C C . VAL A 1 251 ? -9.087 0.251 -30.621 1.00 93.50 251 VAL A C 1
ATOM 1980 O O . VAL A 1 251 ? -8.233 0.840 -29.958 1.00 93.50 251 VAL A O 1
ATOM 1983 N N . HIS A 1 252 ? -9.008 0.102 -31.943 1.00 92.50 252 HIS A N 1
ATOM 1984 C CA . HIS A 1 252 ? -7.917 0.632 -32.755 1.00 92.50 252 HIS A CA 1
ATOM 1985 C C . HIS A 1 252 ? -8.416 1.823 -33.563 1.00 92.50 252 HIS A C 1
ATOM 1987 O O . HIS A 1 252 ? -9.329 1.678 -34.375 1.00 92.50 252 HIS A O 1
ATOM 1993 N N . GLU A 1 253 ? -7.769 2.968 -33.404 1.00 93.19 253 GLU A N 1
ATOM 1994 C CA . GLU A 1 253 ? -7.961 4.122 -34.274 1.00 93.19 253 GLU A CA 1
ATOM 1995 C C . GLU A 1 253 ? -6.705 4.334 -35.109 1.00 93.19 253 GLU A C 1
ATOM 1997 O O . GLU A 1 253 ? -5.606 4.487 -34.573 1.00 93.19 253 GLU A O 1
ATOM 2002 N N . ARG A 1 254 ? -6.857 4.327 -36.434 1.00 93.69 254 ARG A N 1
ATOM 2003 C CA . ARG A 1 254 ? -5.743 4.456 -37.376 1.00 93.69 254 ARG A CA 1
ATOM 2004 C C . ARG A 1 254 ? -5.889 5.729 -38.187 1.00 93.69 254 ARG A C 1
ATOM 2006 O O . ARG A 1 254 ? -6.864 5.895 -38.913 1.00 93.69 254 ARG A O 1
ATOM 2013 N N . TYR A 1 255 ? -4.878 6.585 -38.122 1.00 91.94 255 TYR A N 1
ATOM 2014 C CA . TYR A 1 255 ? -4.807 7.827 -38.880 1.00 91.94 255 TYR A CA 1
ATOM 2015 C C . TYR A 1 255 ? -3.626 7.763 -39.836 1.00 91.94 255 TYR A C 1
ATOM 2017 O O . TYR A 1 255 ? -2.489 7.561 -39.421 1.00 91.94 255 TYR A O 1
ATOM 2025 N N . THR A 1 256 ? -3.883 7.949 -41.128 1.00 90.19 256 THR A N 1
ATOM 2026 C CA . THR A 1 256 ? -2.817 8.049 -42.130 1.00 90.19 256 THR A CA 1
ATOM 2027 C C . THR A 1 256 ? -2.618 9.511 -42.485 1.00 90.19 256 THR A C 1
ATOM 2029 O O . THR A 1 256 ? -3.445 10.102 -43.174 1.00 90.19 256 THR A O 1
ATOM 2032 N N . VAL A 1 257 ? -1.518 10.092 -42.017 1.00 89.94 257 VAL A N 1
ATOM 2033 C CA . VAL A 1 257 ? -1.200 11.512 -42.196 1.00 89.94 257 VAL A CA 1
ATOM 2034 C C . VAL A 1 257 ? -0.012 11.649 -43.146 1.00 89.94 257 VAL A C 1
ATOM 2036 O O . VAL A 1 257 ? 0.847 10.772 -43.222 1.00 89.94 257 VAL A O 1
ATOM 2039 N N . LEU A 1 258 ? 0.042 12.734 -43.917 1.00 90.75 258 LEU A N 1
ATOM 2040 C CA . LEU A 1 258 ? 1.229 13.062 -44.708 1.00 90.75 258 LEU A CA 1
ATOM 2041 C C . LEU A 1 258 ? 2.369 13.492 -43.777 1.00 90.75 258 LEU A C 1
ATOM 2043 O O . LEU A 1 258 ? 2.136 14.223 -42.821 1.00 90.75 258 LEU A O 1
ATOM 2047 N N . LYS A 1 259 ? 3.614 13.099 -44.078 1.00 84.94 259 LYS A N 1
ATOM 2048 C CA . LYS A 1 259 ? 4.786 13.558 -43.303 1.00 84.94 259 LYS A CA 1
ATOM 2049 C C . LYS A 1 259 ? 4.983 15.076 -43.357 1.00 84.94 259 LYS A C 1
ATOM 2051 O O . LYS A 1 259 ? 5.563 15.654 -42.450 1.00 84.94 259 LYS A O 1
ATOM 2056 N N . SER A 1 260 ? 4.542 15.706 -44.442 1.00 83.31 260 SER A N 1
ATOM 2057 C CA . SER A 1 260 ? 4.609 17.149 -44.661 1.00 83.31 260 SER A CA 1
ATOM 2058 C C . SER A 1 260 ? 3.370 17.595 -45.427 1.00 83.31 260 SER A C 1
ATOM 2060 O O . SER A 1 260 ? 2.924 16.900 -46.342 1.00 83.31 260 SER A O 1
ATOM 2062 N N . VAL A 1 261 ? 2.844 18.767 -45.070 1.00 79.06 261 VAL A N 1
ATOM 2063 C CA . VAL A 1 261 ? 1.644 19.361 -45.676 1.00 79.06 261 VAL A CA 1
ATOM 2064 C C . VAL A 1 261 ? 1.838 19.672 -47.165 1.00 79.06 261 VAL A C 1
ATOM 2066 O O . VAL A 1 261 ? 0.880 19.578 -47.925 1.00 79.06 261 VAL A O 1
ATOM 2069 N N . HIS A 1 262 ? 3.057 20.026 -47.594 1.00 72.56 262 HIS A N 1
ATOM 2070 C CA . HIS A 1 262 ? 3.239 20.764 -48.850 1.00 72.56 262 HIS A CA 1
ATOM 2071 C C . HIS A 1 262 ? 3.955 19.996 -49.981 1.00 72.56 262 HIS A C 1
ATOM 2073 O O . HIS A 1 262 ? 3.643 20.232 -51.141 1.00 72.56 262 HIS A O 1
ATOM 2079 N N . ILE A 1 263 ? 4.891 19.073 -49.698 1.00 60.50 263 ILE A N 1
ATOM 2080 C CA . ILE A 1 263 ? 5.827 18.585 -50.747 1.00 60.50 263 ILE A CA 1
ATOM 2081 C C . ILE A 1 263 ? 5.770 17.062 -51.003 1.00 60.50 263 ILE A C 1
ATOM 2083 O O . ILE A 1 263 ? 6.231 16.594 -52.040 1.00 60.50 263 ILE A O 1
ATOM 2087 N N . TYR A 1 264 ? 5.122 16.251 -50.156 1.00 65.19 264 TYR A N 1
ATOM 2088 C CA . TYR A 1 264 ? 5.281 14.788 -50.239 1.00 65.19 264 TYR A CA 1
ATOM 2089 C C . TYR A 1 264 ? 3.975 13.979 -50.157 1.00 65.19 264 TYR A C 1
ATOM 2091 O O . TYR A 1 264 ? 3.744 13.242 -49.203 1.00 65.19 264 TYR A O 1
ATOM 2099 N N . LYS A 1 265 ? 3.149 14.018 -51.218 1.00 73.62 265 LYS A N 1
ATOM 2100 C CA . LYS A 1 265 ? 1.850 13.298 -51.311 1.00 73.62 265 LYS A CA 1
ATOM 2101 C C . LYS A 1 265 ? 1.947 11.767 -51.141 1.00 73.62 265 LYS A C 1
ATOM 2103 O O . LYS A 1 265 ? 0.978 11.128 -50.720 1.00 73.62 265 LYS A O 1
ATOM 2108 N N . LYS A 1 266 ? 3.104 11.177 -51.473 1.00 82.44 266 LYS A N 1
ATOM 2109 C CA . LYS A 1 266 ? 3.385 9.731 -51.359 1.00 82.44 266 LYS A CA 1
ATOM 2110 C C . LYS A 1 266 ? 3.983 9.324 -50.005 1.00 82.44 266 LYS A C 1
ATOM 2112 O O . LYS A 1 266 ? 3.892 8.157 -49.642 1.00 82.44 266 LYS A O 1
ATOM 2117 N N . HIS A 1 267 ? 4.552 10.259 -49.240 1.00 85.12 267 HIS A N 1
ATOM 2118 C CA . HIS A 1 267 ? 5.180 9.952 -47.954 1.00 85.12 267 HIS A CA 1
ATOM 2119 C C . HIS A 1 267 ? 4.161 10.135 -46.827 1.00 85.12 267 HIS A C 1
ATOM 2121 O O . HIS A 1 267 ? 3.898 11.248 -46.370 1.00 85.12 267 HIS A O 1
ATOM 2127 N N . ARG A 1 268 ? 3.575 9.018 -46.393 1.00 86.06 268 ARG A N 1
ATOM 2128 C CA . ARG A 1 268 ? 2.571 8.958 -45.325 1.00 86.06 268 ARG A CA 1
ATOM 2129 C C . ARG A 1 268 ? 3.148 8.286 -44.079 1.00 86.06 268 ARG A C 1
ATOM 2131 O O . ARG A 1 268 ? 4.007 7.415 -44.188 1.00 86.06 268 ARG A O 1
ATOM 2138 N N . VAL A 1 269 ? 2.676 8.697 -42.910 1.00 90.69 269 VAL A N 1
ATOM 2139 C CA . VAL A 1 269 ? 2.880 8.026 -41.621 1.00 90.69 269 VAL A CA 1
ATOM 2140 C C . VAL A 1 269 ? 1.528 7.531 -41.148 1.00 90.69 269 VAL A C 1
ATOM 2142 O O . VAL A 1 269 ? 0.523 8.231 -41.276 1.00 90.69 269 VAL A O 1
ATOM 2145 N N . GLN A 1 270 ? 1.505 6.311 -40.629 1.00 92.25 270 GLN A N 1
ATOM 2146 C CA . GLN A 1 270 ? 0.330 5.751 -39.987 1.00 92.25 270 GLN A CA 1
ATOM 2147 C C . GLN A 1 270 ? 0.517 5.854 -38.481 1.00 92.25 270 GLN A C 1
ATOM 2149 O O . GLN A 1 270 ? 1.462 5.298 -37.929 1.00 92.25 270 GLN A O 1
ATOM 2154 N N . TYR A 1 271 ? -0.383 6.580 -37.838 1.00 92.88 271 TYR A N 1
ATOM 2155 C CA . TYR A 1 271 ? -0.519 6.591 -36.395 1.00 92.88 271 TYR A CA 1
ATOM 2156 C C . TYR A 1 271 ? -1.608 5.598 -36.019 1.00 92.88 2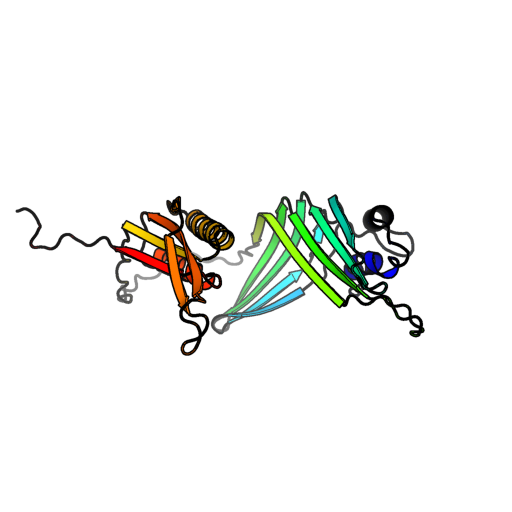71 TYR A C 1
ATOM 2158 O O . TYR A 1 271 ? -2.687 5.602 -36.611 1.00 92.88 271 TYR A O 1
ATOM 2166 N N . GLU A 1 272 ? -1.329 4.759 -35.031 1.00 92.62 272 GLU A N 1
ATOM 2167 C CA . GLU A 1 272 ? -2.303 3.845 -34.452 1.00 92.62 272 GLU A CA 1
ATOM 2168 C C . GLU A 1 272 ? -2.435 4.163 -32.966 1.00 92.62 272 GLU A C 1
ATOM 2170 O O . GLU A 1 272 ? -1.454 4.116 -32.227 1.00 92.62 272 GLU A O 1
ATOM 2175 N N . LYS A 1 273 ? -3.652 4.486 -32.532 1.00 91.44 273 LYS A N 1
ATOM 2176 C CA . LYS A 1 273 ? -4.000 4.585 -31.118 1.00 91.44 273 LYS A CA 1
ATOM 2177 C C . LYS A 1 273 ? -4.737 3.316 -30.726 1.00 91.44 273 LYS A C 1
ATOM 2179 O O . LYS A 1 273 ? -5.717 2.939 -31.369 1.00 91.44 273 LYS A O 1
ATOM 2184 N N . ARG A 1 274 ? -4.251 2.653 -29.679 1.00 94.12 274 ARG A N 1
ATOM 2185 C CA . ARG A 1 274 ? -4.912 1.500 -29.063 1.00 94.12 274 ARG A CA 1
ATOM 2186 C C . ARG A 1 274 ? -5.511 1.950 -27.749 1.00 94.12 274 ARG A C 1
ATOM 2188 O O . ARG A 1 274 ? -4.789 2.490 -26.916 1.00 94.12 274 ARG A O 1
ATOM 2195 N N . THR A 1 275 ? -6.801 1.723 -27.568 1.00 95.38 275 THR A N 1
ATOM 2196 C CA . THR A 1 275 ? -7.492 2.025 -26.315 1.00 95.38 275 THR A CA 1
ATOM 2197 C C . THR A 1 275 ? -8.032 0.728 -25.741 1.00 95.38 275 THR A C 1
ATOM 2199 O O .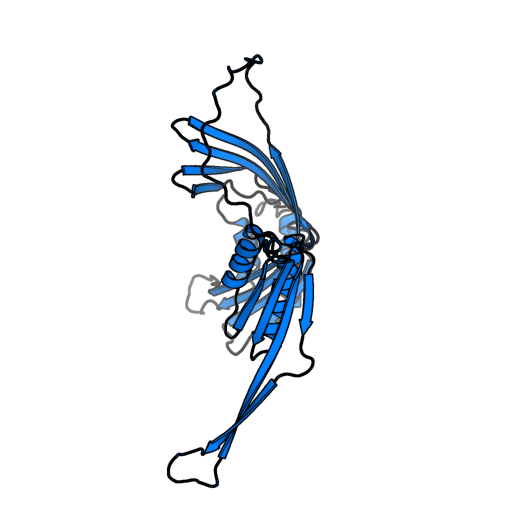 THR A 1 275 ? -8.810 0.018 -26.384 1.00 95.38 275 THR A O 1
ATOM 2202 N N . TYR A 1 276 ? -7.585 0.400 -24.537 1.00 96.00 276 TYR A N 1
ATOM 2203 C CA . TYR A 1 276 ? -8.038 -0.749 -23.769 1.00 96.00 276 TYR A CA 1
ATOM 2204 C C . TYR A 1 276 ? -9.140 -0.309 -22.807 1.00 96.00 276 TYR A C 1
ATOM 2206 O O . TYR A 1 276 ? -9.101 0.811 -22.301 1.00 96.00 276 TYR A O 1
ATOM 2214 N N . PHE A 1 277 ? -10.103 -1.197 -22.559 1.00 96.25 277 PHE A N 1
ATOM 2215 C CA . PHE A 1 277 ? -11.266 -0.927 -21.716 1.00 96.25 277 PHE A CA 1
ATOM 2216 C C . PHE A 1 277 ? -11.372 -1.972 -20.608 1.00 96.25 277 PHE A C 1
ATOM 2218 O O . PHE A 1 277 ? -11.335 -3.180 -20.876 1.00 96.25 277 PHE A O 1
ATOM 2225 N N . GLY A 1 278 ? -11.531 -1.492 -19.381 1.00 95.50 278 GLY A N 1
ATOM 2226 C CA . GLY A 1 278 ? -11.865 -2.272 -18.200 1.00 95.50 278 GLY A CA 1
ATOM 2227 C C . GLY A 1 278 ? -13.158 -1.751 -17.588 1.00 95.50 278 GLY A C 1
ATOM 2228 O O . GLY A 1 278 ? -13.417 -0.551 -17.604 1.00 95.50 278 GLY A O 1
ATOM 2229 N N . PHE A 1 279 ? -13.970 -2.656 -17.064 1.00 97.00 279 PHE A N 1
ATOM 2230 C CA . PHE A 1 279 ? -15.234 -2.338 -16.420 1.00 97.00 279 PHE A CA 1
ATOM 2231 C C . PHE A 1 279 ? -15.240 -2.938 -15.025 1.00 97.00 279 PHE A C 1
ATOM 2233 O O . PHE A 1 279 ? -14.857 -4.097 -14.838 1.00 97.00 279 PHE A O 1
ATOM 2240 N N . VAL A 1 280 ? -15.685 -2.146 -14.057 1.00 96.62 280 VAL A N 1
ATOM 2241 C CA . VAL A 1 280 ? -15.931 -2.592 -12.688 1.00 96.62 280 VAL A CA 1
ATOM 2242 C C . VAL A 1 280 ? -17.325 -2.144 -12.291 1.00 96.62 280 VAL A C 1
ATOM 2244 O O . VAL A 1 280 ? -17.695 -0.994 -12.490 1.00 96.62 280 VAL A O 1
ATOM 2247 N N . GLN A 1 281 ? -18.111 -3.057 -11.746 1.00 96.62 281 GLN A N 1
ATOM 2248 C CA . GLN A 1 281 ? -19.479 -2.819 -11.330 1.00 96.62 281 GLN A CA 1
ATOM 2249 C C . GLN A 1 281 ? -19.618 -3.145 -9.852 1.00 96.62 281 GLN A C 1
ATOM 2251 O O . GLN A 1 281 ? -19.338 -4.269 -9.432 1.00 96.62 281 GLN A O 1
ATOM 2256 N N . TYR A 1 282 ? -20.118 -2.179 -9.094 1.00 95.81 282 TYR A N 1
ATOM 2257 C CA . TYR A 1 282 ? -20.487 -2.343 -7.698 1.00 95.81 282 TYR A CA 1
ATOM 2258 C C . TYR A 1 282 ? -22.000 -2.427 -7.562 1.00 95.81 282 TYR A C 1
ATOM 2260 O O . TYR A 1 282 ? -22.736 -1.687 -8.223 1.00 95.81 282 TYR A O 1
ATOM 2268 N N . SER A 1 283 ? -22.473 -3.318 -6.696 1.00 93.44 283 SER A N 1
ATOM 2269 C CA . SER A 1 283 ? -23.902 -3.528 -6.458 1.00 93.44 283 SER A CA 1
ATOM 2270 C C . SER A 1 283 ? -24.297 -3.128 -5.039 1.00 93.44 283 SER A C 1
ATOM 2272 O O . SER A 1 283 ? -23.569 -3.431 -4.102 1.00 93.44 283 SER A O 1
ATOM 2274 N N . LYS A 1 284 ? -25.496 -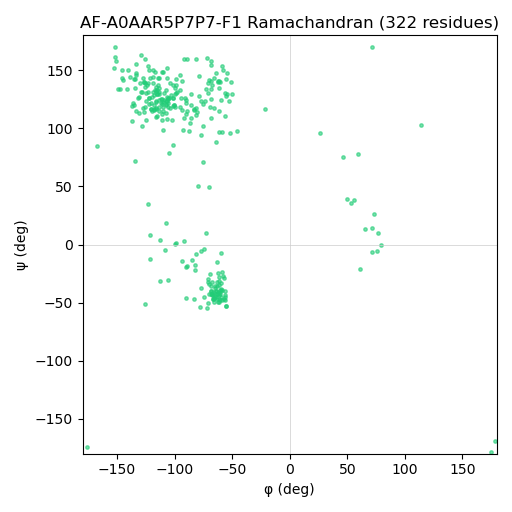2.545 -4.883 1.00 90.94 284 LYS A N 1
ATOM 2275 C CA . LYS A 1 284 ? -26.146 -2.245 -3.588 1.00 90.94 284 LYS A CA 1
ATOM 2276 C C . LYS A 1 284 ? -25.326 -1.306 -2.688 1.00 90.94 284 LYS A C 1
ATOM 2278 O O . LYS A 1 284 ? -24.708 -1.735 -1.721 1.00 90.94 284 LYS A O 1
ATOM 2283 N N . LEU A 1 285 ? -25.367 -0.015 -2.994 1.00 91.25 285 LEU A N 1
ATOM 2284 C CA . LEU A 1 285 ? -24.580 1.025 -2.324 1.00 91.25 285 LEU A CA 1
ATOM 2285 C C . LEU A 1 285 ? -25.514 2.093 -1.762 1.00 91.25 285 LEU A C 1
ATOM 2287 O O . LEU A 1 285 ? -26.580 2.348 -2.328 1.00 91.25 285 LEU A O 1
ATOM 2291 N N . THR A 1 286 ? -25.080 2.775 -0.709 1.00 92.19 286 THR A N 1
ATOM 2292 C CA . THR A 1 286 ? -25.667 4.064 -0.325 1.00 92.19 286 THR A CA 1
ATOM 2293 C C . THR A 1 286 ? -24.942 5.209 -1.036 1.00 92.19 286 THR A C 1
ATOM 2295 O O . THR A 1 286 ? -23.821 5.031 -1.521 1.00 92.19 286 THR A O 1
ATOM 2298 N N . GLY A 1 287 ? -25.577 6.375 -1.130 1.00 89.31 287 GLY A N 1
ATOM 2299 C CA . GLY A 1 287 ? -25.046 7.557 -1.801 1.00 89.31 287 GLY A CA 1
ATOM 2300 C C . GLY A 1 287 ? -23.757 8.030 -1.145 1.00 89.31 287 GLY A C 1
ATOM 2301 O O . GLY A 1 287 ? -22.736 8.136 -1.820 1.00 89.31 287 GLY A O 1
ATOM 2302 N N . SER A 1 288 ? -23.769 8.170 0.182 1.00 90.25 288 SER A N 1
ATOM 2303 C CA . SER A 1 288 ? -22.579 8.528 0.970 1.00 90.25 288 SER A CA 1
ATOM 2304 C C . SER A 1 288 ? -21.396 7.570 0.755 1.00 90.25 288 SER A C 1
ATOM 2306 O O . SER A 1 288 ? -20.257 8.004 0.554 1.00 90.25 288 SER A O 1
ATOM 2308 N N . THR A 1 289 ? -21.665 6.260 0.735 1.00 91.81 289 THR A N 1
ATOM 2309 C CA . THR A 1 289 ? -20.646 5.226 0.502 1.00 91.81 289 THR A CA 1
ATOM 2310 C C . THR A 1 289 ? -20.097 5.298 -0.920 1.00 91.81 289 THR A C 1
ATOM 2312 O O . THR A 1 289 ? -18.888 5.199 -1.122 1.00 91.81 289 THR A O 1
ATOM 2315 N N . ALA A 1 290 ? -20.965 5.492 -1.918 1.00 92.81 290 ALA A N 1
ATOM 2316 C CA . ALA A 1 290 ? -20.550 5.623 -3.310 1.00 92.81 290 ALA A CA 1
ATOM 2317 C C . ALA A 1 290 ? -19.699 6.876 -3.542 1.00 92.81 290 ALA A C 1
ATOM 2319 O O . ALA A 1 290 ? -18.745 6.817 -4.313 1.00 92.81 290 ALA A O 1
ATOM 2320 N N . ASP A 1 291 ? -20.014 7.983 -2.871 1.00 92.94 291 ASP A N 1
ATOM 2321 C CA . ASP A 1 291 ? -19.250 9.226 -2.979 1.00 92.94 291 ASP A CA 1
ATOM 2322 C C . ASP A 1 291 ? -17.870 9.094 -2.323 1.00 92.94 291 ASP A C 1
ATOM 2324 O O . ASP A 1 291 ? -16.872 9.454 -2.941 1.00 92.94 291 ASP A O 1
ATOM 2328 N N . THR A 1 292 ? -17.787 8.466 -1.145 1.00 93.75 292 THR A N 1
ATOM 2329 C CA . THR A 1 292 ? -16.499 8.182 -0.480 1.00 93.75 292 THR A CA 1
ATOM 2330 C C . THR A 1 292 ? -15.638 7.220 -1.307 1.00 93.75 292 THR A C 1
ATOM 2332 O O . THR A 1 292 ? -14.425 7.393 -1.432 1.00 93.75 292 THR A O 1
ATOM 2335 N N . LEU A 1 293 ? -16.259 6.199 -1.907 1.00 93.94 293 LEU A N 1
ATOM 2336 C CA . LEU A 1 293 ? -15.561 5.250 -2.771 1.00 93.94 293 LEU A CA 1
ATOM 2337 C C . LEU A 1 293 ? -15.039 5.933 -4.039 1.00 93.94 293 LEU A C 1
ATOM 2339 O O . LEU A 1 293 ? -13.885 5.722 -4.409 1.00 93.94 293 LEU A O 1
ATOM 2343 N N . LEU A 1 294 ? -15.864 6.753 -4.696 1.00 94.06 294 LEU A N 1
ATOM 2344 C CA . LEU A 1 294 ? -15.456 7.499 -5.886 1.00 94.06 294 LEU A CA 1
ATOM 2345 C C . LEU A 1 294 ? -14.342 8.487 -5.570 1.00 94.06 294 LEU A C 1
ATOM 2347 O O . LEU A 1 294 ? -13.364 8.528 -6.305 1.00 94.06 294 LEU A O 1
ATOM 2351 N N . GLU A 1 295 ? -14.432 9.197 -4.449 1.00 94.62 295 GLU A N 1
ATOM 2352 C CA . GLU A 1 295 ? -13.377 10.095 -3.992 1.00 94.62 295 GLU A CA 1
ATOM 2353 C C . GLU A 1 295 ? -12.040 9.359 -3.843 1.00 94.62 295 GLU A C 1
ATOM 2355 O O . GLU A 1 295 ? -11.003 9.833 -4.310 1.00 94.62 295 GLU A O 1
ATOM 2360 N N . TYR A 1 296 ? -12.049 8.171 -3.233 1.00 95.44 296 TYR A N 1
ATOM 2361 C CA . TYR A 1 296 ? -10.836 7.374 -3.082 1.00 95.44 296 TYR A CA 1
ATOM 2362 C C . TYR A 1 296 ? -10.292 6.872 -4.427 1.00 95.44 296 TYR A C 1
ATOM 2364 O O . TYR A 1 296 ? -9.082 6.907 -4.659 1.00 95.44 296 TYR A O 1
ATOM 2372 N N . VAL A 1 297 ? -11.168 6.428 -5.330 1.00 94.56 297 VAL A N 1
ATOM 2373 C CA . VAL A 1 297 ? -10.785 5.959 -6.669 1.00 94.56 297 VAL A CA 1
ATOM 2374 C C . VAL A 1 297 ? -10.193 7.102 -7.503 1.00 94.56 297 VAL A C 1
ATOM 2376 O O . VAL A 1 297 ? -9.140 6.924 -8.118 1.00 94.56 297 VAL A O 1
ATOM 2379 N N . GLU A 1 298 ? -10.818 8.278 -7.482 1.00 94.31 298 GLU A N 1
ATOM 2380 C CA . GLU A 1 298 ? -10.403 9.466 -8.235 1.00 94.31 298 GLU A CA 1
ATOM 2381 C C . GLU A 1 298 ? -9.082 10.049 -7.724 1.00 94.31 298 GLU A C 1
ATOM 2383 O O . GLU A 1 298 ? -8.219 10.400 -8.528 1.00 94.31 298 GLU A O 1
ATOM 2388 N N . ARG A 1 299 ? -8.867 10.085 -6.402 1.00 95.38 299 ARG A N 1
ATOM 2389 C CA . ARG A 1 299 ? -7.600 10.553 -5.806 1.00 95.38 299 ARG A CA 1
ATOM 2390 C C . ARG A 1 299 ? -6.392 9.706 -6.205 1.00 95.38 299 ARG A C 1
ATOM 2392 O O . ARG A 1 299 ? -5.271 10.203 -6.167 1.00 95.38 299 ARG A O 1
ATOM 2399 N N . ASN A 1 300 ? -6.616 8.448 -6.576 1.00 94.50 300 ASN A N 1
ATOM 2400 C CA . ASN A 1 300 ? -5.571 7.502 -6.962 1.00 94.50 300 ASN A CA 1
ATOM 2401 C C . ASN A 1 300 ? -5.552 7.224 -8.478 1.00 94.50 300 ASN A C 1
ATOM 2403 O O . ASN A 1 300 ? -5.005 6.205 -8.900 1.00 94.50 300 ASN A O 1
ATOM 2407 N N . LEU A 1 301 ? -6.168 8.082 -9.304 1.00 93.81 301 LEU A N 1
ATOM 2408 C CA . LEU A 1 301 ? -6.219 7.903 -10.757 1.00 93.81 301 LEU A CA 1
ATOM 2409 C C . LEU A 1 301 ? -4.820 8.104 -11.392 1.00 93.81 301 LEU A C 1
ATOM 2411 O O . LEU A 1 301 ? -4.269 9.201 -11.297 1.00 93.81 301 LEU A O 1
ATOM 2415 N N . PRO A 1 302 ? -4.238 7.086 -12.059 1.00 93.94 302 PRO A N 1
ATOM 2416 C CA . PRO A 1 302 ? -2.920 7.195 -12.677 1.00 93.94 302 PRO A CA 1
ATOM 2417 C C . PRO A 1 302 ? -2.924 8.072 -13.931 1.00 93.94 302 PRO A C 1
ATOM 2419 O O . PRO A 1 302 ? -3.947 8.248 -14.599 1.00 93.94 302 PRO A O 1
ATOM 2422 N N . GLU A 1 303 ? -1.741 8.546 -14.317 1.00 90.94 303 GLU A N 1
ATOM 2423 C CA . GLU A 1 303 ? -1.563 9.281 -15.566 1.00 90.94 303 GLU A CA 1
ATOM 2424 C C . GLU A 1 303 ? -1.949 8.430 -16.787 1.00 90.94 303 GLU A C 1
ATOM 2426 O O . GLU A 1 303 ? -1.675 7.231 -16.866 1.00 90.94 303 GLU A O 1
ATOM 2431 N N . GLY A 1 304 ? -2.614 9.051 -17.765 1.00 88.94 304 GLY A N 1
ATOM 2432 C CA . GLY A 1 304 ? -3.025 8.362 -18.992 1.00 88.94 304 GLY A CA 1
ATOM 2433 C C . GLY A 1 304 ? -4.168 7.351 -18.814 1.00 88.94 304 GLY A C 1
ATOM 2434 O O . GLY A 1 304 ? -4.420 6.552 -19.724 1.00 88.94 304 GLY A O 1
ATOM 2435 N N . VAL A 1 305 ? -4.876 7.384 -17.678 1.00 94.94 305 VAL A N 1
ATOM 2436 C CA . VAL A 1 305 ? -6.113 6.629 -17.440 1.00 94.94 305 VAL A CA 1
ATOM 2437 C C . VAL A 1 305 ? -7.310 7.579 -17.448 1.00 94.94 305 VAL A C 1
ATOM 2439 O O . VAL A 1 305 ? -7.298 8.634 -16.825 1.00 94.94 305 VAL A O 1
ATOM 2442 N N . SER A 1 306 ? -8.367 7.199 -18.161 1.00 94.50 306 SER A N 1
ATOM 2443 C CA . SER A 1 306 ? -9.651 7.899 -18.153 1.00 94.50 306 SER A CA 1
ATOM 2444 C C . SER A 1 306 ? -10.686 7.051 -17.426 1.00 94.50 306 SER A C 1
ATOM 2446 O O . SER A 1 306 ? -10.836 5.865 -17.722 1.00 94.50 306 SER A O 1
ATOM 2448 N N . LEU A 1 307 ? -11.398 7.669 -16.487 1.00 96.25 307 LEU A N 1
ATOM 2449 C CA . LEU A 1 307 ? -12.457 7.051 -15.698 1.00 96.25 307 LEU A CA 1
ATOM 2450 C C . LEU A 1 307 ? -13.804 7.689 -16.054 1.00 96.25 307 LEU A C 1
ATOM 2452 O O . LEU A 1 307 ? -13.921 8.911 -16.125 1.00 96.25 307 LEU A O 1
ATOM 2456 N N . LYS A 1 308 ? -14.831 6.863 -16.250 1.00 96.50 308 LYS A N 1
ATOM 2457 C CA . LYS A 1 308 ? -16.225 7.289 -16.379 1.00 96.50 308 LYS A CA 1
ATOM 2458 C C . LYS A 1 308 ? -17.077 6.500 -15.390 1.00 96.50 308 LYS A C 1
ATOM 2460 O O . LYS A 1 308 ? -17.194 5.284 -15.511 1.00 96.50 308 LYS A O 1
ATOM 2465 N N . ALA A 1 309 ? -17.700 7.203 -14.452 1.00 96.12 309 ALA A N 1
ATOM 2466 C CA . ALA A 1 309 ? -18.622 6.623 -13.485 1.00 96.12 309 ALA A CA 1
ATOM 2467 C C . ALA A 1 309 ? -20.079 6.808 -13.937 1.00 96.12 309 ALA A C 1
ATOM 2469 O O . ALA A 1 309 ? -20.494 7.912 -14.288 1.00 96.12 309 ALA A O 1
ATOM 2470 N N . THR A 1 310 ? -20.863 5.732 -13.912 1.00 95.06 310 THR A N 1
ATOM 2471 C CA . THR A 1 310 ? -22.302 5.736 -14.201 1.00 95.06 310 THR A CA 1
ATOM 2472 C C . THR A 1 310 ? -23.050 5.225 -12.973 1.00 95.06 310 THR A C 1
ATOM 2474 O O . THR A 1 310 ? -22.861 4.083 -12.557 1.00 95.06 310 THR A O 1
ATOM 2477 N N . LYS A 1 311 ? -23.887 6.077 -12.372 1.00 94.38 311 LYS A N 1
ATOM 2478 C CA . LYS A 1 311 ? -24.691 5.762 -11.181 1.00 94.38 311 LYS A CA 1
ATOM 2479 C C . LYS A 1 311 ? -26.118 5.408 -11.597 1.00 94.38 311 LYS A C 1
ATOM 2481 O O . LYS A 1 311 ? -26.744 6.158 -12.341 1.00 94.38 311 LYS A O 1
ATOM 2486 N N . VAL A 1 312 ? -26.641 4.292 -11.093 1.00 93.12 312 VAL A N 1
ATOM 2487 C CA . VAL A 1 312 ? -28.050 3.901 -11.244 1.00 93.12 312 VAL A CA 1
ATOM 2488 C C . VAL A 1 312 ? -28.735 4.012 -9.888 1.00 93.12 312 VAL A C 1
ATOM 2490 O O . VAL A 1 312 ? -28.616 3.124 -9.040 1.00 93.12 312 VAL A O 1
ATOM 2493 N N . GLU A 1 313 ? -29.441 5.119 -9.682 1.00 90.88 313 GLU A N 1
ATOM 2494 C CA . GLU A 1 313 ? -30.179 5.400 -8.450 1.00 90.88 313 GLU A CA 1
ATOM 2495 C C . GLU A 1 313 ? -31.514 4.643 -8.404 1.00 90.88 313 GLU A C 1
ATOM 2497 O O . GLU A 1 313 ? -32.181 4.436 -9.420 1.00 90.88 313 GLU A O 1
ATOM 2502 N N . VAL A 1 314 ? -31.914 4.225 -7.205 1.00 87.75 314 VAL A N 1
ATOM 2503 C CA . VAL A 1 314 ? -33.237 3.667 -6.927 1.00 87.75 314 VAL A CA 1
ATOM 2504 C C . VAL A 1 314 ? -34.161 4.819 -6.563 1.00 87.75 314 VAL A C 1
ATOM 2506 O O . VAL A 1 314 ? -33.986 5.458 -5.528 1.00 87.75 314 VAL A O 1
ATOM 2509 N N . GLN A 1 315 ? -35.162 5.068 -7.402 1.00 86.12 315 GLN A N 1
ATOM 2510 C CA . GLN A 1 315 ? -36.200 6.060 -7.137 1.00 86.12 315 GLN A CA 1
ATOM 2511 C C . GLN A 1 315 ? -37.520 5.379 -6.783 1.00 86.12 315 GLN A C 1
ATOM 2513 O O . GLN A 1 315 ? -37.788 4.248 -7.201 1.00 86.12 315 GLN A O 1
ATOM 2518 N N . GLN A 1 316 ? -38.346 6.068 -5.994 1.00 82.88 316 GLN A N 1
ATOM 2519 C CA . GLN A 1 316 ? -39.704 5.607 -5.728 1.00 82.88 316 GLN A CA 1
ATOM 2520 C C . GLN A 1 316 ? -40.520 5.601 -7.023 1.00 82.88 316 GLN A C 1
ATOM 2522 O O . GLN A 1 316 ? -40.313 6.435 -7.905 1.00 82.88 316 GLN A O 1
ATOM 2527 N N . ILE A 1 317 ? -41.458 4.656 -7.124 1.00 82.56 317 ILE A N 1
ATOM 2528 C CA . ILE A 1 317 ? -42.374 4.589 -8.264 1.00 82.56 317 ILE A CA 1
ATOM 2529 C C . ILE A 1 317 ? -43.168 5.904 -8.310 1.00 82.56 317 ILE A C 1
ATOM 2531 O O . ILE A 1 317 ? -43.815 6.238 -7.311 1.00 82.56 317 ILE A O 1
ATOM 2535 N N . PRO A 1 318 ? -43.140 6.634 -9.439 1.00 85.00 318 PRO A N 1
ATOM 2536 C CA . PRO A 1 318 ? -43.919 7.852 -9.603 1.00 85.00 318 PRO A CA 1
ATOM 2537 C C . PRO A 1 318 ? -45.409 7.607 -9.344 1.00 85.00 318 PRO A C 1
ATOM 2539 O O . PRO A 1 318 ? -45.945 6.575 -9.747 1.00 85.00 318 PRO A O 1
ATOM 2542 N N . ASP A 1 319 ? -46.100 8.566 -8.725 1.00 82.00 319 ASP A N 1
ATOM 2543 C CA . ASP A 1 319 ? -47.499 8.396 -8.296 1.00 82.00 319 ASP A CA 1
ATOM 2544 C C . ASP A 1 319 ? -48.459 8.019 -9.435 1.00 82.00 319 ASP A C 1
ATOM 2546 O O . ASP A 1 319 ? -49.427 7.298 -9.218 1.00 82.00 319 ASP A O 1
ATOM 2550 N N . HIS A 1 320 ? -48.151 8.432 -10.666 1.00 82.06 320 HIS A N 1
ATOM 2551 C CA . HIS A 1 320 ? -48.945 8.143 -11.863 1.00 82.06 320 HIS A CA 1
ATOM 2552 C C . HIS A 1 320 ? -48.778 6.714 -12.418 1.00 82.06 320 HIS A C 1
ATOM 2554 O O . HIS A 1 320 ? -49.464 6.353 -13.371 1.00 82.06 320 HIS A O 1
ATOM 2560 N N . LEU A 1 321 ? -47.867 5.907 -11.862 1.00 80.31 321 LEU A N 1
ATOM 2561 C CA . LEU A 1 321 ? -47.606 4.518 -12.273 1.00 80.31 321 LEU A CA 1
ATO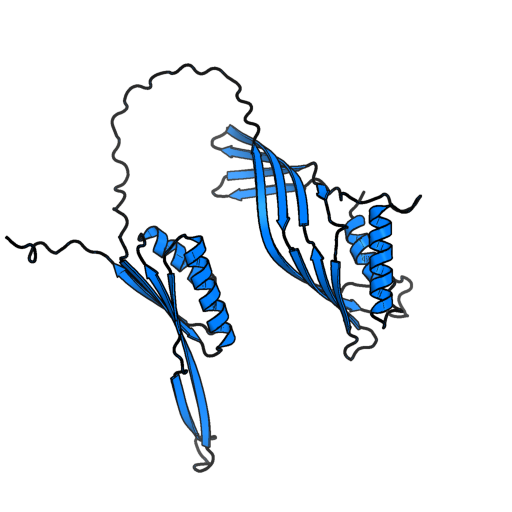M 2562 C C . LEU A 1 321 ? -48.010 3.491 -11.205 1.00 80.31 321 LEU A C 1
ATOM 2564 O O . LEU A 1 321 ? -47.768 2.296 -11.380 1.00 80.31 321 LEU A O 1
ATOM 2568 N N . LYS A 1 322 ? -48.610 3.931 -10.094 1.00 78.56 322 LYS A N 1
ATOM 2569 C CA . LYS A 1 322 ? -49.094 3.031 -9.044 1.00 78.56 322 LYS A CA 1
ATOM 2570 C C . LYS A 1 322 ? -50.398 2.364 -9.523 1.00 78.56 322 LYS A C 1
ATOM 2572 O O . LYS A 1 322 ? -51.335 3.089 -9.860 1.00 78.56 322 LYS A O 1
ATOM 2577 N N . PRO A 1 323 ? -50.470 1.019 -9.611 1.00 74.81 323 PRO A N 1
ATOM 2578 C CA . PRO A 1 323 ? -51.715 0.338 -9.954 1.00 74.81 323 PRO A CA 1
ATOM 2579 C C . PRO A 1 323 ? -52.778 0.632 -8.887 1.00 74.81 323 PRO A C 1
ATOM 2581 O O . PRO A 1 323 ? -52.449 0.716 -7.703 1.00 74.81 323 PRO A O 1
ATOM 2584 N N . SER A 1 324 ? -54.012 0.848 -9.353 1.00 66.00 324 SER A N 1
ATOM 2585 C CA . SER A 1 324 ? -55.199 1.186 -8.553 1.00 66.00 324 SER A CA 1
ATOM 2586 C C . SER A 1 324 ? -55.521 0.142 -7.493 1.00 66.00 324 SER A C 1
ATOM 2588 O O . SER A 1 324 ? -55.379 -1.062 -7.808 1.00 66.00 324 SER A O 1
#

Radius of gyration: 29.99 Å; Cα contacts (8 Å, |Δi|>4): 562; chains: 1; bounding box: 98×38×93 Å

pLDDT: mean 77.11, std 17.73, range [30.61, 97.25]